Protein AF-A0A517XWQ5-F1 (afdb_monomer_lite)

Structure (mmCIF, N/CA/C/O backbone):
data_AF-A0A517XWQ5-F1
#
_entry.id   AF-A0A517XWQ5-F1
#
loop_
_atom_site.group_PDB
_atom_site.id
_atom_site.type_symbol
_atom_site.label_atom_id
_atom_site.label_alt_id
_atom_site.label_comp_id
_atom_site.label_asym_id
_atom_site.label_entity_id
_atom_site.label_seq_id
_atom_site.pdbx_PDB_ins_code
_atom_site.Cartn_x
_atom_site.Cartn_y
_atom_site.Cartn_z
_atom_site.occupancy
_atom_site.B_iso_or_equiv
_atom_site.auth_seq_id
_atom_site.auth_comp_id
_atom_site.auth_asym_id
_atom_site.auth_atom_id
_atom_site.pdbx_PDB_model_num
ATOM 1 N N . MET A 1 1 ? -3.885 18.931 10.374 1.00 61.53 1 MET A N 1
ATOM 2 C CA . MET A 1 1 ? -4.192 17.497 10.604 1.00 61.53 1 MET A CA 1
ATOM 3 C C . MET A 1 1 ? -3.419 16.605 9.630 1.00 61.53 1 MET A C 1
ATOM 5 O O . MET A 1 1 ? -3.727 16.613 8.439 1.00 61.53 1 MET A O 1
ATOM 9 N N . ASN A 1 2 ? -2.426 15.859 10.127 1.00 77.12 2 ASN A N 1
ATOM 10 C CA . ASN A 1 2 ? -1.668 14.861 9.369 1.00 77.12 2 ASN A CA 1
ATOM 11 C C . ASN A 1 2 ? -1.981 13.466 9.932 1.00 77.12 2 ASN A C 1
ATOM 13 O O . ASN A 1 2 ? -1.663 13.183 11.085 1.00 77.12 2 ASN A O 1
ATOM 17 N N . GLY A 1 3 ? -2.650 12.627 9.139 1.00 81.88 3 GLY A N 1
ATOM 18 C CA . GLY A 1 3 ? -3.123 11.311 9.570 1.00 81.88 3 GLY A CA 1
ATOM 19 C C . GLY A 1 3 ? -2.337 10.156 8.951 1.00 81.88 3 GLY A C 1
ATOM 20 O O . GLY A 1 3 ? -1.924 10.229 7.792 1.00 81.88 3 GLY A O 1
ATOM 21 N N . LEU A 1 4 ? -2.173 9.083 9.715 1.00 89.81 4 LEU A N 1
ATOM 22 C CA . LEU A 1 4 ? -1.787 7.757 9.244 1.00 89.81 4 LEU A CA 1
ATOM 23 C C . LEU A 1 4 ? -2.938 6.784 9.515 1.00 89.81 4 LEU A C 1
ATOM 25 O O . LEU A 1 4 ? -3.719 6.980 10.446 1.00 89.81 4 LEU A O 1
ATOM 29 N N . VAL A 1 5 ? -3.042 5.744 8.694 1.00 93.94 5 VAL A N 1
ATOM 30 C CA . VAL A 1 5 ? -4.016 4.667 8.877 1.00 93.94 5 VAL A CA 1
ATOM 31 C C . VAL A 1 5 ? -3.318 3.324 8.721 1.00 93.94 5 VAL A C 1
ATOM 33 O O . VAL A 1 5 ? -2.491 3.150 7.823 1.00 93.94 5 VAL A O 1
ATOM 36 N N . ALA A 1 6 ? -3.657 2.383 9.594 1.00 94.12 6 ALA A N 1
ATOM 37 C CA . ALA A 1 6 ? -3.288 0.983 9.480 1.00 94.12 6 ALA A CA 1
ATOM 38 C C . ALA A 1 6 ? -4.567 0.156 9.384 1.00 94.12 6 ALA A C 1
ATOM 40 O O . ALA A 1 6 ? -5.516 0.370 10.138 1.00 94.12 6 ALA A O 1
ATOM 41 N N . VAL A 1 7 ? -4.591 -0.781 8.442 1.00 94.69 7 VAL A N 1
ATOM 42 C CA . VAL A 1 7 ? -5.728 -1.674 8.219 1.00 94.69 7 VAL A CA 1
ATOM 43 C C . VAL A 1 7 ? -5.242 -3.101 8.394 1.00 94.69 7 VAL A C 1
ATOM 45 O O . VAL A 1 7 ? -4.303 -3.524 7.722 1.00 94.69 7 VAL A O 1
ATOM 48 N N . THR A 1 8 ? -5.885 -3.828 9.299 1.00 93.06 8 THR A N 1
ATOM 49 C CA . THR A 1 8 ? -5.715 -5.276 9.488 1.00 93.06 8 THR A CA 1
ATOM 50 C C . THR A 1 8 ? -6.971 -6.001 9.008 1.00 93.06 8 THR A C 1
ATOM 52 O O . THR A 1 8 ? -7.868 -5.368 8.461 1.00 93.06 8 THR A O 1
ATOM 55 N N . THR A 1 9 ? -7.074 -7.316 9.207 1.00 89.38 9 THR A N 1
ATOM 56 C CA . THR A 1 9 ? -8.311 -8.069 8.936 1.00 89.38 9 THR A CA 1
ATOM 57 C C . THR A 1 9 ? -9.444 -7.730 9.901 1.00 89.38 9 THR A C 1
ATOM 59 O O . THR A 1 9 ? -10.605 -7.816 9.510 1.00 89.38 9 THR A O 1
ATOM 62 N N . LEU A 1 10 ? -9.124 -7.306 11.128 1.00 90.62 10 LEU A N 1
ATOM 63 C CA . LEU A 1 10 ? -10.107 -7.116 12.197 1.00 90.62 10 LEU A CA 1
ATOM 64 C C . LEU A 1 10 ? -10.351 -5.646 12.533 1.00 90.62 10 LEU A C 1
ATOM 66 O O . LEU A 1 10 ? -11.479 -5.259 12.818 1.00 90.62 10 LEU A O 1
ATOM 70 N N . VAL A 1 11 ? -9.303 -4.827 12.522 1.00 93.88 11 VAL A N 1
ATOM 71 C CA . VAL A 1 11 ? -9.338 -3.441 13.003 1.00 93.88 11 VAL A CA 1
ATOM 72 C C . VAL A 1 11 ? -8.682 -2.510 11.993 1.00 93.88 11 VAL A C 1
ATOM 74 O O . VAL A 1 11 ? -7.637 -2.825 11.411 1.00 93.88 11 VAL A O 1
ATOM 77 N N . THR A 1 12 ? -9.280 -1.330 11.842 1.00 95.81 12 THR A N 1
ATOM 78 C CA . THR A 1 12 ? -8.699 -0.189 11.140 1.00 95.81 12 THR A CA 1
ATOM 79 C C . THR A 1 12 ? -8.425 0.919 12.149 1.00 95.81 12 THR A C 1
ATOM 81 O O . THR A 1 12 ? -9.356 1.471 12.735 1.00 95.81 12 THR A O 1
ATOM 84 N N . ALA A 1 13 ? -7.153 1.260 12.333 1.00 95.25 13 ALA A N 1
ATOM 85 C CA . ALA A 1 13 ? -6.706 2.263 13.291 1.00 95.25 13 ALA A CA 1
ATOM 86 C C . ALA A 1 13 ? -6.209 3.519 12.578 1.00 95.25 13 ALA A C 1
ATOM 88 O O . ALA A 1 13 ? -5.470 3.440 11.594 1.00 95.25 13 ALA A O 1
ATOM 89 N N . PHE A 1 14 ? -6.596 4.678 13.101 1.00 94.94 14 PHE A N 1
ATOM 90 C CA . PHE A 1 14 ? -6.098 5.976 12.666 1.00 94.94 14 PHE A CA 1
ATOM 91 C C . PHE A 1 14 ? -5.205 6.561 13.748 1.00 94.94 14 PHE A C 1
ATOM 93 O O . PHE A 1 14 ? -5.484 6.409 14.933 1.00 94.94 14 PHE A O 1
ATOM 100 N N . VAL A 1 15 ? -4.164 7.270 13.322 1.00 92.69 15 VAL A N 1
ATOM 101 C CA . VAL A 1 15 ? -3.347 8.119 14.188 1.00 92.69 15 VAL A CA 1
ATOM 102 C C . VAL A 1 15 ? -3.266 9.506 13.569 1.00 92.69 15 VAL A C 1
ATOM 104 O O . VAL A 1 15 ? -2.907 9.647 12.399 1.00 92.69 15 VAL A O 1
ATOM 107 N N . ILE A 1 16 ? -3.606 10.536 14.341 1.00 90.81 16 ILE A N 1
ATOM 108 C CA . ILE A 1 16 ? -3.510 11.940 13.942 1.00 90.81 16 ILE A CA 1
ATOM 109 C C . ILE A 1 16 ? -2.440 12.608 14.797 1.00 90.81 16 ILE A C 1
ATOM 111 O O . ILE A 1 16 ? -2.537 12.669 16.023 1.00 90.81 16 ILE A O 1
ATOM 115 N N . ARG A 1 17 ? -1.410 13.137 14.136 1.00 88.62 17 ARG A N 1
ATOM 116 C CA . ARG A 1 17 ? -0.310 13.862 14.781 1.00 88.62 17 ARG A CA 1
ATOM 117 C C . ARG A 1 17 ? -0.042 15.186 14.065 1.00 88.62 17 ARG A C 1
ATOM 119 O O . ARG A 1 17 ? -0.453 15.357 12.912 1.00 88.62 17 ARG A O 1
ATOM 126 N N . PRO A 1 18 ? 0.681 16.127 14.698 1.00 85.69 18 PRO A N 1
ATOM 127 C CA . PRO A 1 18 ? 1.102 17.357 14.029 1.00 85.69 18 PRO A CA 1
ATOM 128 C C . PRO A 1 18 ? 1.956 17.085 12.781 1.00 85.69 18 PRO A C 1
ATOM 130 O O . PRO A 1 18 ? 1.815 17.762 11.763 1.00 85.69 18 PRO A O 1
ATOM 133 N N . ARG A 1 19 ? 2.805 16.048 12.817 1.00 87.38 19 ARG A N 1
ATOM 134 C CA . ARG A 1 19 ? 3.719 15.675 11.726 1.00 87.38 19 ARG A CA 1
ATOM 135 C C . ARG A 1 19 ? 3.493 14.228 11.288 1.00 87.38 19 ARG A C 1
ATOM 137 O O . ARG A 1 19 ? 3.354 13.345 12.126 1.00 87.38 19 ARG A O 1
ATOM 144 N N . ARG A 1 20 ? 3.518 13.979 9.973 1.00 87.00 20 ARG A N 1
ATOM 145 C CA . ARG A 1 20 ? 3.511 12.627 9.382 1.00 87.00 20 ARG A CA 1
ATOM 146 C C . ARG A 1 20 ? 4.952 12.112 9.267 1.00 87.00 20 ARG A C 1
ATOM 148 O O . ARG A 1 20 ? 5.542 12.162 8.194 1.00 87.00 20 ARG A O 1
ATOM 155 N N . ASN A 1 21 ? 5.539 11.702 10.387 1.00 91.06 21 ASN A N 1
ATOM 156 C CA . ASN A 1 21 ? 6.950 11.312 10.491 1.00 91.06 21 ASN A CA 1
ATOM 157 C C . ASN A 1 21 ? 7.118 9.924 11.137 1.00 91.06 21 ASN A C 1
ATOM 159 O O . ASN A 1 21 ? 6.138 9.216 11.364 1.00 91.06 21 ASN A O 1
ATOM 163 N N . ARG A 1 22 ? 8.370 9.541 11.426 1.00 90.19 22 ARG A N 1
ATOM 164 C CA . ARG A 1 22 ? 8.705 8.242 12.021 1.00 90.19 22 ARG A CA 1
ATOM 165 C C . ARG A 1 22 ? 8.025 8.014 13.372 1.00 90.19 22 ARG A C 1
ATOM 167 O O . ARG A 1 22 ? 7.443 6.958 13.558 1.00 90.19 22 ARG A O 1
ATOM 174 N N . ALA A 1 23 ? 7.998 9.020 14.243 1.00 90.75 23 ALA A N 1
ATOM 175 C CA . ALA A 1 23 ? 7.313 8.919 15.532 1.00 90.75 23 ALA A CA 1
ATOM 176 C C . ALA A 1 23 ? 5.811 8.628 15.366 1.00 90.75 23 ALA A C 1
ATOM 178 O O . ALA A 1 23 ? 5.282 7.732 16.006 1.00 90.75 23 ALA A O 1
ATOM 179 N N . ALA A 1 24 ? 5.130 9.312 14.437 1.00 90.81 24 ALA A N 1
ATOM 180 C CA . ALA A 1 24 ? 3.719 9.033 14.156 1.00 90.81 24 ALA A CA 1
ATOM 181 C C . ALA A 1 24 ? 3.485 7.620 13.587 1.00 90.81 24 ALA A C 1
ATOM 183 O O . ALA A 1 24 ? 2.428 7.032 13.801 1.00 90.81 24 ALA A O 1
ATOM 184 N N . PHE A 1 25 ? 4.453 7.084 12.838 1.00 91.88 25 PHE A N 1
ATOM 185 C CA . PHE A 1 25 ? 4.422 5.699 12.375 1.00 91.88 25 PHE A CA 1
ATOM 186 C C . PHE A 1 25 ? 4.601 4.711 13.535 1.00 91.88 25 PHE A C 1
ATOM 188 O O . PHE A 1 25 ? 3.811 3.777 13.648 1.00 91.88 25 PHE A O 1
ATOM 195 N N . ASP A 1 26 ? 5.589 4.935 14.403 1.00 91.25 26 ASP A N 1
ATOM 196 C CA . ASP A 1 26 ? 5.859 4.069 15.554 1.00 91.25 26 ASP A CA 1
ATOM 197 C C . ASP A 1 26 ? 4.677 4.069 16.541 1.00 91.25 26 ASP A C 1
ATOM 199 O O . ASP A 1 26 ? 4.290 3.008 17.024 1.00 91.25 26 ASP A O 1
ATOM 203 N N . ASP A 1 27 ? 4.027 5.220 16.748 1.0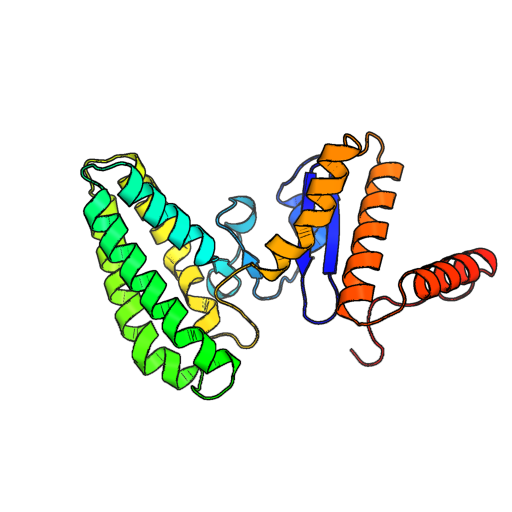0 90.50 27 ASP A N 1
ATOM 204 C CA . ASP A 1 27 ? 2.786 5.346 17.527 1.00 90.50 27 ASP A CA 1
ATOM 205 C C . ASP A 1 27 ? 1.645 4.475 16.978 1.00 90.50 27 ASP A C 1
ATOM 207 O O . ASP A 1 27 ? 0.823 3.969 17.740 1.00 90.50 27 ASP A O 1
ATOM 211 N N . LEU A 1 28 ? 1.554 4.337 15.650 1.00 91.50 28 LEU A N 1
ATOM 212 C CA . LEU A 1 28 ? 0.475 3.603 14.989 1.00 91.50 28 LEU A CA 1
ATOM 213 C C . LEU A 1 28 ? 0.732 2.096 14.952 1.00 91.50 28 LEU A C 1
ATOM 215 O O . LEU A 1 28 ? -0.198 1.313 15.130 1.00 91.50 28 LEU A O 1
ATOM 219 N N . VAL A 1 29 ? 1.962 1.688 14.637 1.00 89.56 29 VAL A N 1
ATOM 220 C CA . VAL A 1 29 ? 2.278 0.282 14.332 1.00 89.56 29 VAL A CA 1
ATOM 221 C C . VAL A 1 29 ? 2.966 -0.427 15.502 1.00 89.56 29 VAL A C 1
ATOM 223 O O . VAL A 1 29 ? 2.929 -1.654 15.596 1.00 89.56 29 VAL A O 1
ATOM 226 N N . GLY A 1 30 ? 3.557 0.330 16.424 1.00 88.38 30 GLY A N 1
ATOM 227 C CA . GLY A 1 30 ? 4.300 -0.202 17.556 1.00 88.38 30 GLY A CA 1
ATOM 228 C C . GLY A 1 30 ? 5.695 -0.732 17.187 1.00 88.38 30 GLY A C 1
ATOM 229 O O . GLY A 1 30 ? 6.122 -0.687 16.031 1.00 88.38 30 GLY A O 1
ATOM 230 N N . PRO A 1 31 ? 6.435 -1.262 18.178 1.00 84.19 31 PRO A N 1
ATOM 231 C CA . PRO A 1 31 ? 7.866 -1.562 18.051 1.00 84.19 31 PRO A CA 1
ATOM 232 C C . PRO A 1 31 ? 8.186 -2.810 17.214 1.00 84.19 31 PRO A C 1
ATOM 234 O O . PRO A 1 31 ? 9.330 -3.006 16.812 1.00 84.19 31 PRO A O 1
ATOM 237 N N . ARG A 1 32 ? 7.204 -3.687 16.977 1.00 84.75 32 ARG A N 1
ATOM 238 C CA . ARG A 1 32 ? 7.373 -4.943 16.229 1.00 84.75 32 ARG A CA 1
ATOM 239 C C . ARG A 1 32 ? 6.326 -5.030 15.118 1.00 84.75 32 ARG A C 1
ATOM 241 O O . ARG A 1 32 ? 5.365 -5.787 15.255 1.00 84.75 32 ARG A O 1
ATOM 248 N N . PRO A 1 33 ? 6.483 -4.243 14.039 1.00 85.69 33 PRO A N 1
ATOM 249 C CA . PRO A 1 33 ? 5.512 -4.233 12.960 1.00 85.69 33 PRO A CA 1
ATOM 250 C C . PRO A 1 33 ? 5.460 -5.602 12.255 1.00 85.69 33 PRO A C 1
ATOM 252 O O . PRO A 1 33 ? 6.506 -6.233 12.047 1.00 85.69 33 PRO A O 1
ATOM 255 N N . PRO A 1 34 ? 4.265 -6.071 11.846 1.00 90.56 34 PRO A N 1
ATOM 256 C CA . PRO A 1 34 ? 4.155 -7.179 10.902 1.00 90.56 34 PRO A CA 1
ATOM 257 C C . PRO A 1 34 ? 4.678 -6.744 9.523 1.00 90.56 34 PRO A C 1
ATOM 259 O O . PRO A 1 34 ? 5.146 -5.620 9.342 1.00 90.56 34 PRO A O 1
ATOM 262 N N . THR A 1 35 ? 4.586 -7.612 8.515 1.00 94.94 35 THR A N 1
ATOM 263 C CA . THR A 1 35 ? 4.850 -7.177 7.139 1.00 94.94 35 THR A CA 1
ATOM 264 C C . THR A 1 35 ? 3.800 -6.151 6.709 1.00 94.94 35 THR A C 1
ATOM 266 O O . THR A 1 35 ? 2.605 -6.441 6.701 1.00 94.94 35 THR A O 1
ATOM 269 N N . LEU A 1 36 ? 4.244 -4.951 6.336 1.00 95.50 36 LEU A N 1
ATOM 270 C CA . LEU A 1 36 ? 3.366 -3.841 5.966 1.00 95.50 36 LEU A CA 1
ATOM 271 C C . LEU A 1 36 ? 3.317 -3.651 4.457 1.00 95.50 36 LEU A C 1
ATOM 273 O O . LEU A 1 36 ? 4.356 -3.628 3.803 1.00 95.50 36 LEU A O 1
ATOM 277 N N . THR A 1 37 ? 2.122 -3.415 3.916 1.00 96.94 37 THR A N 1
ATOM 278 C CA . THR A 1 37 ? 1.967 -2.969 2.525 1.00 96.94 37 THR A CA 1
ATOM 279 C C . THR A 1 37 ? 1.853 -1.450 2.478 1.00 96.94 37 THR A C 1
ATOM 281 O O . THR A 1 37 ? 0.885 -0.886 2.987 1.00 96.94 37 THR A O 1
ATOM 284 N N . THR A 1 38 ? 2.838 -0.773 1.891 1.00 95.38 38 THR A N 1
ATOM 285 C CA . THR A 1 38 ? 2.973 0.691 1.941 1.00 95.38 38 THR A CA 1
ATOM 286 C C . THR A 1 38 ? 3.193 1.300 0.561 1.00 95.38 38 THR A C 1
ATOM 288 O O . THR A 1 38 ? 3.550 0.615 -0.395 1.00 95.38 38 THR A O 1
ATOM 291 N N . ASP A 1 39 ? 2.960 2.604 0.435 1.00 93.06 39 ASP A N 1
ATOM 292 C CA . ASP A 1 39 ? 3.469 3.372 -0.703 1.00 93.06 39 ASP A CA 1
ATOM 293 C C . ASP A 1 39 ? 5.005 3.551 -0.582 1.00 93.06 39 ASP A C 1
ATOM 295 O O . ASP A 1 39 ? 5.676 2.931 0.256 1.00 93.06 39 ASP A O 1
ATOM 299 N N . ARG A 1 40 ? 5.595 4.402 -1.429 1.00 92.06 40 ARG A N 1
ATOM 300 C CA . ARG A 1 40 ? 7.031 4.725 -1.374 1.00 92.06 40 ARG A CA 1
ATOM 301 C C . ARG A 1 40 ? 7.366 5.921 -0.468 1.00 92.06 40 ARG A C 1
ATOM 303 O O . ARG A 1 40 ? 8.448 6.481 -0.594 1.00 92.06 40 ARG A O 1
ATOM 310 N N . PHE A 1 41 ? 6.492 6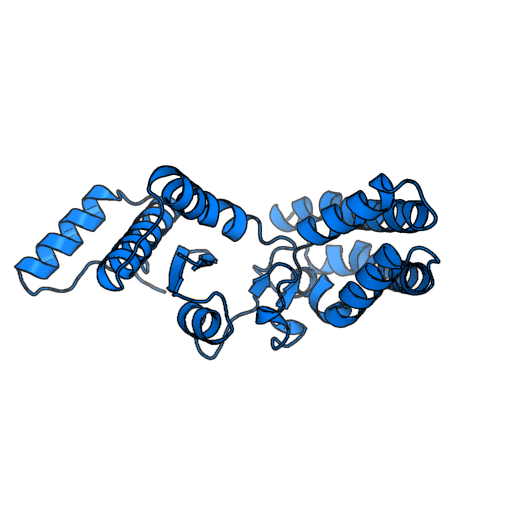.311 0.465 1.00 90.44 41 PHE A N 1
ATOM 311 C CA . PHE A 1 41 ? 6.764 7.432 1.368 1.00 90.44 41 PHE A CA 1
ATOM 312 C C . PHE A 1 41 ? 8.018 7.156 2.235 1.00 90.44 41 PHE A C 1
ATOM 314 O O . PHE A 1 41 ? 8.112 6.076 2.833 1.00 90.44 41 PHE A O 1
ATOM 321 N N . PRO A 1 42 ? 8.975 8.104 2.354 1.00 89.31 42 PRO A N 1
ATOM 322 C CA . PRO A 1 42 ? 10.271 7.851 2.996 1.00 89.31 42 PRO A CA 1
ATOM 323 C C . PRO A 1 42 ? 10.220 7.407 4.458 1.00 89.31 42 PRO A C 1
ATOM 325 O O . PRO A 1 42 ? 11.174 6.809 4.951 1.00 89.31 42 PRO A O 1
ATOM 328 N N . VAL A 1 43 ? 9.108 7.645 5.164 1.00 90.81 43 VAL A N 1
ATOM 329 C CA . VAL A 1 43 ? 8.950 7.182 6.551 1.00 90.81 43 VAL A CA 1
ATOM 330 C C . VAL A 1 43 ? 9.127 5.668 6.679 1.00 90.81 43 VAL A C 1
ATOM 332 O O . VAL A 1 43 ? 9.564 5.206 7.724 1.00 90.81 43 VAL A O 1
ATOM 335 N N . TYR A 1 44 ? 8.842 4.902 5.622 1.00 91.00 44 TYR A N 1
ATOM 336 C CA . TYR A 1 44 ? 8.912 3.440 5.611 1.00 91.00 44 TYR A CA 1
ATOM 337 C C . TYR A 1 44 ? 10.291 2.890 5.216 1.00 91.00 44 TYR A C 1
ATOM 339 O O . TYR A 1 44 ? 10.481 1.677 5.237 1.00 91.00 44 TYR A O 1
ATOM 347 N N . SER A 1 45 ? 11.254 3.740 4.842 1.00 89.44 45 SER A N 1
ATOM 348 C CA . SER A 1 45 ? 12.555 3.306 4.300 1.00 89.44 45 SER A CA 1
ATOM 349 C C . SER A 1 45 ? 13.450 2.583 5.308 1.00 89.44 45 SER A C 1
ATOM 351 O O . SER A 1 45 ? 14.388 1.906 4.913 1.00 89.44 45 SER A O 1
ATOM 353 N N . HIS A 1 46 ? 13.152 2.701 6.601 1.00 90.75 46 HIS A N 1
ATOM 354 C CA . HIS A 1 46 ? 13.853 1.987 7.666 1.00 90.75 46 HIS A CA 1
ATOM 355 C C . HIS A 1 46 ? 13.405 0.522 7.817 1.00 90.75 46 HIS A C 1
ATOM 357 O O . HIS A 1 46 ? 14.013 -0.222 8.583 1.00 90.75 46 HIS A O 1
ATOM 363 N N . LEU A 1 47 ? 12.299 0.126 7.175 1.00 91.62 47 LEU A N 1
ATOM 364 C CA . LEU A 1 47 ? 11.763 -1.224 7.305 1.00 91.62 47 LEU A CA 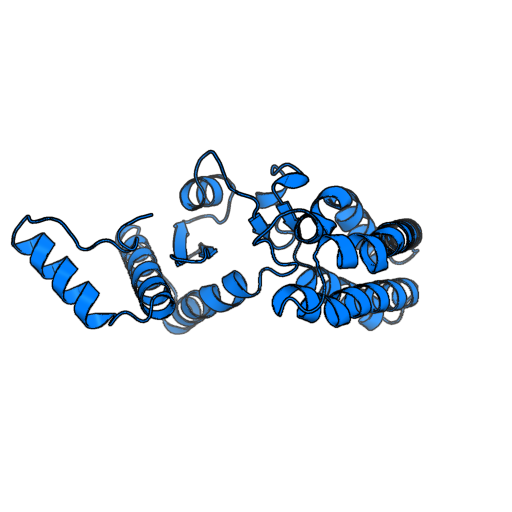1
ATOM 365 C C . LEU A 1 47 ? 12.626 -2.215 6.513 1.00 91.62 47 LEU A C 1
ATOM 367 O O . LEU A 1 47 ? 12.935 -1.942 5.350 1.00 91.62 47 LEU A O 1
ATOM 371 N N . PRO A 1 48 ? 12.954 -3.383 7.092 1.00 90.69 48 PRO A N 1
ATOM 372 C CA . PRO A 1 48 ? 13.598 -4.467 6.363 1.00 90.69 48 PRO A CA 1
ATOM 373 C C . PRO A 1 48 ? 12.801 -4.887 5.123 1.00 90.69 48 PRO A C 1
ATOM 375 O O . PRO A 1 48 ? 11.568 -4.815 5.103 1.00 90.69 48 PRO A O 1
ATOM 378 N N . GLY A 1 49 ? 13.504 -5.366 4.094 1.00 87.31 49 GLY A N 1
ATOM 379 C CA . GLY A 1 49 ? 12.894 -5.710 2.809 1.00 87.31 49 GLY A CA 1
ATOM 380 C C . GLY A 1 49 ? 11.782 -6.762 2.906 1.00 87.31 49 GLY A C 1
ATOM 381 O O . GLY A 1 49 ? 10.772 -6.632 2.225 1.00 87.31 49 GLY A O 1
ATOM 382 N N . ASP A 1 50 ? 11.921 -7.737 3.805 1.00 87.69 50 ASP A N 1
ATOM 383 C CA . ASP A 1 50 ? 10.958 -8.814 4.091 1.00 87.69 50 ASP A CA 1
ATOM 384 C C . ASP A 1 50 ? 9.788 -8.379 5.000 1.00 87.69 50 ASP A C 1
ATOM 386 O O . ASP A 1 50 ? 8.747 -9.043 5.078 1.00 87.69 50 ASP A O 1
ATOM 390 N N . LYS A 1 51 ? 9.919 -7.228 5.666 1.00 92.88 51 LYS A N 1
ATOM 391 C CA . LYS A 1 51 ? 8.869 -6.595 6.481 1.00 92.88 51 LYS A CA 1
ATOM 392 C C . LYS A 1 51 ? 8.083 -5.533 5.723 1.00 92.88 51 LYS A C 1
ATOM 394 O O . LYS A 1 51 ? 7.179 -4.915 6.287 1.00 92.88 51 LYS A O 1
ATOM 399 N N . ARG A 1 52 ? 8.367 -5.348 4.435 1.00 95.50 52 ARG A N 1
ATOM 400 C CA . ARG A 1 52 ? 7.696 -4.359 3.597 1.00 95.50 52 ARG A CA 1
ATOM 401 C C . ARG A 1 52 ? 7.272 -4.955 2.264 1.00 95.50 52 ARG A C 1
ATOM 403 O O . ARG A 1 52 ? 8.042 -5.631 1.593 1.00 95.50 52 ARG A O 1
ATOM 410 N N . GLN A 1 53 ? 6.051 -4.640 1.864 1.00 97.50 53 GLN A N 1
ATOM 411 C CA . GLN A 1 53 ? 5.552 -4.773 0.508 1.00 97.50 53 GLN A CA 1
ATOM 412 C C . GLN A 1 53 ? 5.303 -3.372 -0.054 1.00 97.50 53 GLN A C 1
ATOM 414 O O . GLN A 1 53 ? 4.466 -2.632 0.458 1.00 97.50 53 GLN A O 1
ATOM 419 N N . VAL A 1 54 ? 6.005 -2.993 -1.116 1.00 97.56 54 VAL A N 1
ATOM 420 C CA . VAL A 1 54 ? 5.720 -1.742 -1.831 1.00 97.56 54 VAL A CA 1
ATOM 421 C C . VAL A 1 54 ? 4.484 -1.930 -2.706 1.00 97.56 54 VAL A C 1
ATOM 423 O O . VAL A 1 54 ? 4.337 -2.930 -3.404 1.00 97.56 54 VAL A O 1
ATOM 426 N N . CYS A 1 55 ? 3.572 -0.967 -2.665 1.00 97.88 55 CYS A N 1
ATOM 427 C CA . CYS A 1 55 ? 2.321 -1.019 -3.402 1.00 97.88 55 CYS A CA 1
ATOM 428 C C . CYS A 1 55 ? 2.556 -0.919 -4.918 1.00 97.88 55 CYS A C 1
ATOM 430 O O . CYS A 1 55 ? 2.905 0.144 -5.436 1.00 97.88 55 CYS A O 1
ATOM 432 N N . TRP A 1 56 ? 2.257 -2.000 -5.640 1.00 98.38 56 TRP A N 1
ATOM 433 C CA . TRP A 1 56 ? 2.347 -2.060 -7.100 1.00 98.38 56 TRP A CA 1
ATOM 434 C C . TRP A 1 56 ? 1.398 -1.097 -7.809 1.00 98.38 56 TRP A C 1
ATOM 436 O O . TRP A 1 56 ? 1.715 -0.631 -8.896 1.00 98.38 56 TRP A O 1
ATOM 446 N N . ALA A 1 57 ? 0.267 -0.728 -7.198 1.00 97.62 57 ALA A N 1
ATOM 447 C CA . ALA A 1 57 ? -0.642 0.249 -7.797 1.00 97.62 57 ALA A CA 1
ATOM 448 C C . ALA A 1 57 ? -0.009 1.650 -7.885 1.00 97.62 57 ALA A C 1
ATOM 450 O O . ALA A 1 57 ? -0.289 2.383 -8.828 1.00 97.62 57 ALA A O 1
ATOM 451 N N . HIS A 1 58 ? 0.871 2.012 -6.943 1.00 97.44 58 HIS A N 1
ATOM 452 C CA . HIS A 1 58 ? 1.646 3.252 -7.036 1.00 97.44 58 HIS A CA 1
ATOM 453 C C . HIS A 1 58 ? 2.728 3.156 -8.109 1.00 97.44 58 HIS A C 1
ATOM 455 O O . HIS A 1 58 ? 2.844 4.069 -8.915 1.00 97.44 58 HIS A O 1
ATOM 461 N N . LEU A 1 59 ? 3.449 2.032 -8.174 1.00 98.12 59 LEU A N 1
ATOM 462 C CA . LEU A 1 59 ? 4.456 1.802 -9.216 1.00 98.12 59 LEU A CA 1
ATOM 463 C C . LEU A 1 59 ? 3.846 1.882 -10.613 1.00 98.12 59 LEU A C 1
ATOM 465 O O . LEU A 1 59 ? 4.376 2.554 -11.483 1.00 98.12 59 LEU A O 1
ATOM 469 N N . ARG A 1 60 ? 2.671 1.282 -10.801 1.00 98.31 60 ARG A N 1
ATOM 470 C CA . ARG A 1 60 ? 1.922 1.337 -12.055 1.00 98.31 60 ARG A CA 1
ATOM 471 C C . ARG A 1 60 ? 1.589 2.775 -12.477 1.00 98.31 60 ARG A C 1
ATOM 473 O O . ARG A 1 60 ? 1.707 3.104 -13.651 1.00 98.31 60 ARG A O 1
ATOM 480 N N . ARG A 1 61 ? 1.221 3.645 -11.525 1.00 98.12 61 ARG A N 1
ATOM 481 C CA . ARG A 1 61 ? 1.012 5.086 -11.780 1.00 98.12 61 ARG A CA 1
ATOM 482 C C . ARG A 1 61 ? 2.325 5.799 -12.108 1.00 98.12 61 ARG A C 1
ATOM 484 O O . ARG A 1 61 ? 2.333 6.638 -13.00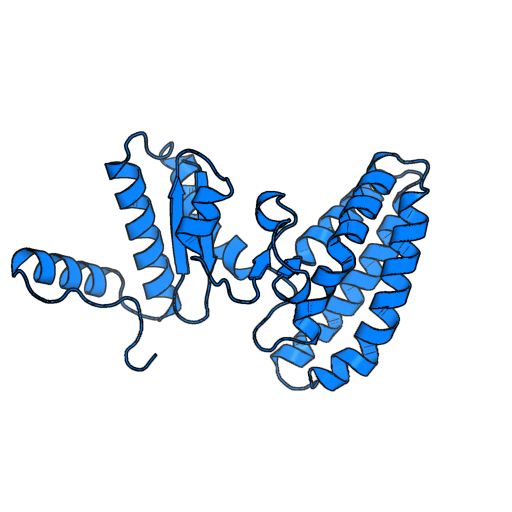0 1.00 98.12 61 ARG A O 1
ATOM 491 N N . ASP A 1 62 ? 3.416 5.458 -11.424 1.00 98.06 62 ASP A N 1
ATOM 492 C CA . ASP A 1 62 ? 4.745 6.003 -11.724 1.00 98.06 62 ASP A CA 1
ATOM 493 C C . ASP A 1 62 ? 5.185 5.624 -13.147 1.00 98.06 62 ASP A C 1
ATOM 495 O O . ASP A 1 62 ? 5.704 6.473 -13.868 1.00 98.06 62 ASP A O 1
ATOM 499 N N . PHE A 1 63 ? 4.933 4.381 -13.571 1.00 98.56 63 PHE A N 1
ATOM 500 C CA . PHE A 1 63 ? 5.224 3.894 -14.922 1.00 98.56 63 PHE A CA 1
ATOM 501 C C . PHE A 1 63 ? 4.356 4.596 -15.964 1.00 98.56 63 PHE A C 1
ATOM 503 O O . PHE A 1 63 ? 4.897 5.118 -16.933 1.00 98.56 63 PHE A O 1
ATOM 510 N N . GLN A 1 64 ? 3.048 4.739 -15.722 1.00 98.69 64 GLN A N 1
ATOM 511 C CA . GLN A 1 64 ? 2.175 5.541 -16.586 1.00 98.69 64 GLN A CA 1
ATOM 512 C C . GLN A 1 64 ? 2.680 6.987 -16.714 1.00 98.69 64 GLN A C 1
ATOM 514 O O . GLN A 1 64 ? 2.791 7.510 -17.815 1.00 98.69 64 GLN A O 1
ATOM 519 N N . ALA A 1 65 ? 3.111 7.605 -15.612 1.00 98.31 65 ALA A N 1
ATOM 520 C CA . ALA A 1 65 ? 3.685 8.948 -15.636 1.00 98.31 65 ALA A CA 1
ATOM 521 C C . ALA A 1 65 ? 5.035 9.031 -16.378 1.00 98.31 65 ALA A C 1
ATOM 523 O O . ALA A 1 65 ? 5.475 10.133 -16.708 1.00 98.31 65 ALA A O 1
ATOM 524 N N . MET A 1 66 ? 5.733 7.914 -16.624 1.00 98.31 66 MET A N 1
ATOM 525 C CA . MET A 1 66 ? 6.867 7.879 -17.557 1.00 98.31 66 MET A CA 1
ATOM 526 C C . MET A 1 66 ? 6.380 7.932 -19.006 1.00 98.31 66 MET A C 1
ATOM 528 O O . MET A 1 66 ? 6.950 8.687 -19.791 1.00 98.31 66 MET A O 1
ATOM 532 N N . ILE A 1 67 ? 5.329 7.174 -19.329 1.00 98.56 67 ILE A N 1
ATOM 533 C CA . ILE A 1 67 ? 4.713 7.102 -20.661 1.00 98.56 67 ILE A CA 1
ATOM 534 C C . ILE A 1 67 ? 4.156 8.468 -21.058 1.00 98.56 67 ILE A C 1
ATOM 536 O O . ILE A 1 67 ? 4.535 8.996 -22.103 1.00 98.56 67 ILE A O 1
ATOM 540 N N . ASP A 1 68 ? 3.364 9.081 -20.172 1.00 98.38 68 ASP A N 1
ATOM 541 C CA . ASP A 1 68 ? 2.655 10.350 -20.394 1.00 98.38 68 ASP A CA 1
ATOM 542 C C . ASP A 1 68 ? 3.589 11.532 -20.697 1.00 98.38 68 ASP A C 1
ATOM 544 O O . ASP A 1 68 ? 3.157 12.558 -21.215 1.00 98.38 68 ASP A O 1
ATOM 548 N N . ARG A 1 69 ? 4.885 11.412 -20.378 1.00 96.94 69 ARG A N 1
ATOM 549 C CA . ARG A 1 69 ? 5.890 12.430 -20.715 1.00 96.94 69 ARG A CA 1
ATOM 550 C C . ARG A 1 69 ? 6.312 12.415 -22.185 1.00 96.94 69 ARG A C 1
ATOM 552 O O . ARG A 1 69 ? 7.039 13.329 -22.574 1.00 96.94 69 ARG A O 1
ATOM 559 N N . THR A 1 70 ? 5.932 11.383 -22.944 1.00 97.00 70 THR A N 1
ATOM 560 C CA . THR A 1 70 ? 6.206 11.221 -24.384 1.00 97.00 70 THR A CA 1
ATOM 561 C C . THR A 1 70 ? 7.654 11.571 -24.751 1.00 97.00 70 THR A C 1
ATOM 563 O O . THR A 1 70 ? 7.910 12.462 -25.559 1.00 97.00 70 THR A O 1
ATOM 566 N N . ASN A 1 71 ? 8.621 10.940 -24.079 1.00 96.50 71 ASN A N 1
ATOM 567 C CA . ASN A 1 71 ? 10.048 11.242 -24.221 1.00 96.50 71 ASN A CA 1
ATOM 568 C C . ASN A 1 71 ? 10.917 9.976 -24.109 1.00 96.50 71 ASN A C 1
ATOM 570 O O . ASN A 1 71 ? 10.413 8.858 -24.126 1.00 96.50 71 ASN A O 1
ATOM 574 N N . ALA A 1 72 ? 12.235 10.141 -23.952 1.00 94.56 72 ALA A N 1
ATOM 575 C CA . ALA A 1 72 ? 13.198 9.039 -23.835 1.00 94.56 72 ALA A CA 1
ATOM 576 C C . ALA A 1 72 ? 12.933 8.038 -22.684 1.00 94.56 72 ALA A C 1
ATOM 578 O O . ALA A 1 72 ? 13.603 7.011 -22.594 1.00 94.56 72 ALA A O 1
ATOM 579 N N . GLY A 1 73 ? 12.002 8.334 -21.774 1.00 96.50 73 GLY A N 1
ATOM 580 C CA . GLY A 1 73 ? 11.553 7.423 -20.727 1.00 96.50 73 GLY A CA 1
ATOM 581 C C . GLY A 1 73 ? 10.295 6.612 -21.060 1.00 96.50 73 GLY A C 1
ATOM 582 O O . GLY A 1 73 ? 9.987 5.702 -20.293 1.00 96.50 73 GLY A O 1
ATOM 583 N N . SER A 1 74 ? 9.571 6.921 -22.143 1.00 98.12 74 SER A N 1
ATOM 584 C CA . SER A 1 74 ? 8.252 6.334 -22.428 1.00 98.12 74 SER A CA 1
ATOM 585 C C . SER A 1 74 ? 8.320 4.833 -22.695 1.00 98.12 74 SER A C 1
ATOM 587 O O . SER A 1 74 ? 7.589 4.094 -22.048 1.00 98.12 74 SER A O 1
ATOM 589 N N . ALA A 1 75 ? 9.264 4.371 -23.523 1.00 98.00 75 ALA A N 1
ATOM 590 C CA . ALA A 1 75 ? 9.431 2.943 -23.820 1.00 98.00 75 ALA A CA 1
ATOM 591 C C . ALA A 1 75 ? 9.712 2.106 -22.556 1.00 98.00 75 ALA A C 1
ATOM 593 O O . ALA A 1 75 ? 9.111 1.060 -22.337 1.00 98.00 75 ALA A O 1
ATOM 594 N N . THR A 1 76 ? 10.567 2.606 -21.654 1.00 98.31 76 THR A N 1
ATOM 595 C CA . THR A 1 76 ? 10.795 1.966 -20.347 1.00 98.31 76 THR A CA 1
ATOM 596 C C . THR A 1 76 ? 9.513 1.920 -19.511 1.00 98.31 76 THR A C 1
ATOM 598 O O . THR A 1 76 ? 9.259 0.932 -18.826 1.00 98.31 76 THR A O 1
ATOM 601 N N . GLY A 1 77 ? 8.719 2.995 -19.541 1.00 98.50 77 GLY A N 1
ATOM 602 C CA . GLY A 1 77 ? 7.428 3.063 -18.863 1.00 98.50 77 GLY A CA 1
ATOM 603 C C . GLY A 1 77 ? 6.431 2.029 -19.388 1.00 98.50 77 GLY A C 1
ATOM 604 O O . GLY A 1 77 ? 5.807 1.349 -18.580 1.00 98.50 77 GLY A O 1
ATOM 605 N N . GLU A 1 78 ? 6.321 1.884 -20.710 1.00 98.81 78 GLU A N 1
ATOM 606 C CA . GLU A 1 78 ? 5.453 0.907 -21.385 1.00 98.81 78 GLU A CA 1
ATOM 607 C C . GLU A 1 78 ? 5.817 -0.523 -20.988 1.00 98.81 78 GLU A C 1
ATOM 609 O O . GLU A 1 78 ? 4.961 -1.273 -20.515 1.00 98.81 78 GLU A O 1
ATOM 614 N N . ASP A 1 79 ? 7.102 -0.870 -21.078 1.00 98.69 79 ASP A N 1
ATOM 615 C CA . ASP A 1 79 ? 7.583 -2.189 -20.687 1.00 98.69 79 ASP A CA 1
ATOM 616 C C . ASP A 1 79 ? 7.314 -2.466 -19.195 1.00 98.69 79 ASP A C 1
ATOM 618 O O . ASP A 1 79 ? 6.804 -3.526 -18.833 1.00 98.69 79 ASP A O 1
ATOM 622 N N . LEU A 1 80 ? 7.627 -1.524 -18.296 1.00 98.75 80 LEU A N 1
ATOM 623 C CA . LEU A 1 80 ? 7.382 -1.692 -16.857 1.00 98.75 80 LEU A CA 1
ATOM 624 C C . LEU A 1 80 ? 5.887 -1.819 -16.533 1.00 98.75 80 LEU A C 1
ATOM 626 O O . LEU A 1 80 ? 5.509 -2.615 -15.667 1.00 98.75 80 LEU A O 1
ATOM 630 N N . LEU A 1 81 ? 5.041 -1.051 -17.223 1.00 98.75 81 LEU A N 1
ATOM 631 C CA . LEU A 1 81 ? 3.591 -1.099 -17.073 1.00 98.75 81 LEU A CA 1
ATOM 632 C C . LEU A 1 81 ? 3.033 -2.456 -17.514 1.00 98.75 81 LEU A C 1
ATOM 634 O O . LEU A 1 81 ? 2.275 -3.058 -16.755 1.00 98.75 81 LEU A O 1
ATOM 638 N N . LEU A 1 82 ? 3.483 -2.983 -18.657 1.00 98.69 82 LEU A N 1
ATOM 639 C CA . LEU A 1 82 ? 3.118 -4.318 -19.135 1.00 98.69 82 LEU A CA 1
ATOM 640 C C . LEU A 1 82 ? 3.409 -5.396 -18.077 1.00 98.69 82 LEU A C 1
ATOM 642 O O . LEU A 1 82 ? 2.559 -6.232 -17.777 1.00 98.69 82 LEU A O 1
ATOM 646 N N . HIS A 1 83 ? 4.589 -5.356 -17.454 1.00 98.56 83 HIS A N 1
ATOM 647 C CA . HIS A 1 83 ? 4.966 -6.332 -16.425 1.00 98.56 83 HIS A CA 1
ATOM 648 C C . HIS A 1 83 ? 4.130 -6.187 -15.143 1.00 98.56 83 HIS A C 1
ATOM 650 O O . HIS A 1 83 ? 3.797 -7.187 -14.499 1.00 98.56 83 HIS A O 1
ATOM 656 N N . ALA A 1 84 ? 3.765 -4.956 -14.771 1.00 98.38 84 ALA A N 1
ATOM 657 C CA . ALA A 1 84 ? 2.837 -4.715 -13.670 1.00 98.38 84 ALA A CA 1
ATOM 658 C C . A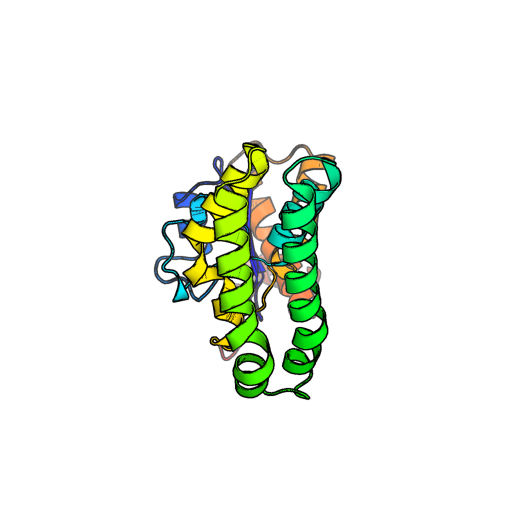LA A 1 84 ? 1.428 -5.251 -13.985 1.00 98.38 84 ALA A C 1
ATOM 660 O O . ALA A 1 84 ? 0.776 -5.802 -13.096 1.00 98.38 84 ALA A O 1
ATOM 661 N N . ASP A 1 85 ? 0.972 -5.137 -15.233 1.00 98.38 85 ASP A N 1
ATOM 662 C CA . ASP A 1 85 ? -0.334 -5.638 -15.666 1.00 98.38 85 ASP A CA 1
ATOM 663 C C . ASP A 1 85 ? -0.391 -7.173 -15.658 1.00 98.38 85 ASP A C 1
ATOM 665 O O . ASP A 1 85 ? -1.340 -7.723 -15.104 1.00 98.38 85 ASP A O 1
ATOM 669 N N . ILE A 1 86 ? 0.657 -7.872 -16.112 1.00 98.00 86 ILE A N 1
ATOM 670 C CA . ILE A 1 86 ? 0.754 -9.346 -16.013 1.00 98.00 86 ILE A CA 1
ATOM 671 C C . ILE A 1 86 ? 0.655 -9.812 -14.551 1.00 98.00 86 ILE A C 1
ATOM 673 O O . ILE A 1 86 ? -0.032 -10.786 -14.224 1.00 98.00 86 ILE A O 1
ATOM 677 N N . LEU A 1 87 ? 1.321 -9.101 -13.633 1.00 97.19 87 LEU A N 1
ATOM 678 C CA . LEU A 1 87 ? 1.214 -9.372 -12.198 1.00 97.19 87 LEU A CA 1
ATOM 679 C C . LEU A 1 87 ? -0.232 -9.225 -11.703 1.00 97.19 87 LEU A C 1
ATOM 681 O O . LEU A 1 87 ? -0.713 -10.080 -10.952 1.00 97.19 87 LEU A O 1
ATOM 685 N N . PHE A 1 88 ? -0.923 -8.156 -12.109 1.00 97.44 88 PHE A N 1
ATOM 686 C CA . PHE A 1 88 ? -2.294 -7.883 -11.680 1.00 97.44 88 PHE A CA 1
ATOM 687 C C . PHE A 1 88 ? -3.336 -8.785 -12.331 1.00 97.44 88 PHE A C 1
ATOM 689 O O . PHE A 1 88 ? -4.337 -9.087 -11.685 1.00 97.44 88 PHE A O 1
ATOM 696 N N . GLU A 1 89 ? -3.099 -9.248 -13.551 1.00 97.94 89 GLU A N 1
ATOM 697 C CA . GLU A 1 89 ? -3.964 -10.198 -14.244 1.00 97.94 89 GLU A CA 1
ATOM 698 C C . GLU A 1 89 ? -4.018 -11.541 -13.502 1.00 97.94 89 G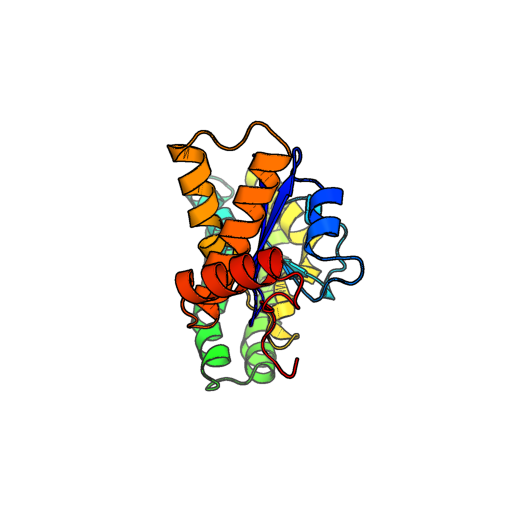LU A C 1
ATOM 700 O O . GLU A 1 89 ? -5.079 -12.148 -13.353 1.00 97.94 89 GLU A O 1
ATOM 705 N N . HIS A 1 90 ? -2.879 -12.004 -12.981 1.00 97.69 90 HIS A N 1
ATOM 706 C CA . HIS A 1 90 ? -2.779 -13.338 -12.393 1.00 97.69 90 HIS A CA 1
ATOM 707 C C . HIS A 1 90 ? -2.943 -13.382 -10.869 1.00 97.69 90 HIS A C 1
ATOM 709 O O . HIS A 1 90 ? -3.296 -14.435 -10.331 1.00 97.69 90 HIS A O 1
ATOM 715 N N . TRP A 1 91 ? -2.738 -12.271 -10.154 1.00 97.56 91 TRP A N 1
ATOM 716 C CA . TRP A 1 91 ? -2.933 -12.226 -8.699 1.00 97.56 91 TRP A CA 1
ATOM 717 C C . TRP A 1 91 ? -4.349 -12.612 -8.213 1.00 97.56 91 TRP A C 1
ATOM 719 O O . TRP A 1 91 ? -4.437 -13.307 -7.197 1.00 97.56 91 TRP A O 1
ATOM 729 N N . PRO A 1 92 ? -5.462 -12.251 -8.892 1.00 97.31 92 PRO A N 1
ATOM 730 C CA . PRO A 1 92 ? -6.811 -12.662 -8.496 1.00 97.31 92 PRO A CA 1
ATOM 731 C C . PRO A 1 92 ? -6.961 -14.171 -8.289 1.00 97.31 92 PRO A C 1
ATOM 733 O O . PRO A 1 92 ? -7.588 -14.585 -7.319 1.00 97.31 92 PRO A O 1
ATOM 736 N N . ARG A 1 93 ? -6.274 -14.980 -9.104 1.00 97.69 93 ARG A N 1
ATOM 737 C CA . ARG A 1 93 ? -6.271 -16.445 -8.987 1.00 97.69 93 ARG A CA 1
ATOM 738 C C . ARG A 1 93 ? -5.630 -16.945 -7.689 1.00 97.69 93 ARG A C 1
ATOM 740 O O . ARG A 1 93 ? -5.945 -18.019 -7.191 1.00 97.69 93 ARG A O 1
ATOM 747 N N . VAL A 1 94 ? -4.692 -16.182 -7.125 1.00 97.25 94 VAL A N 1
ATOM 748 C CA . VAL A 1 94 ? -4.124 -16.485 -5.800 1.00 97.25 94 VAL A CA 1
ATOM 749 C C . VAL A 1 94 ? -5.120 -16.151 -4.696 1.00 97.25 94 VAL A C 1
ATOM 751 O O . VAL A 1 94 ? -5.171 -16.850 -3.686 1.00 97.25 94 VAL A O 1
ATOM 754 N N . ARG A 1 95 ? -5.919 -15.095 -4.883 1.00 94.19 95 ARG A N 1
ATOM 755 C CA . ARG A 1 95 ? -6.926 -14.657 -3.910 1.00 94.19 95 ARG A CA 1
ATOM 756 C C . ARG A 1 95 ? -8.133 -15.589 -3.850 1.00 94.19 95 ARG A C 1
ATOM 758 O O . ARG A 1 95 ? -8.633 -15.823 -2.756 1.00 94.19 95 ARG A O 1
ATOM 765 N N . ASP A 1 96 ? -8.595 -16.093 -4.991 1.00 96.00 96 ASP A N 1
ATOM 766 C CA . ASP A 1 96 ? -9.724 -17.032 -5.064 1.00 96.00 96 ASP A CA 1
ATOM 767 C C . ASP A 1 96 ? -9.319 -18.503 -4.848 1.00 96.00 96 ASP A C 1
ATOM 769 O O . ASP A 1 96 ? -10.179 -19.371 -4.722 1.00 96.00 96 ASP A O 1
ATOM 773 N N . GLY A 1 97 ? -8.014 -18.782 -4.761 1.00 96.12 97 GLY A N 1
ATOM 774 C CA . GLY A 1 97 ? -7.470 -20.111 -4.486 1.00 96.12 97 GLY A CA 1
ATOM 775 C C . GLY A 1 97 ? -7.284 -21.003 -5.717 1.00 96.12 97 GLY A C 1
ATOM 776 O O . GLY A 1 97 ? -6.741 -22.099 -5.581 1.00 96.12 97 GLY A O 1
ATOM 777 N N . THR A 1 98 ? -7.644 -20.549 -6.921 1.00 97.75 98 THR A N 1
ATOM 778 C CA . THR A 1 98 ? -7.440 -21.303 -8.176 1.00 97.75 98 THR A CA 1
ATOM 779 C C . THR A 1 98 ? -5.966 -21.406 -8.594 1.00 97.75 98 THR A C 1
ATOM 781 O O . THR A 1 98 ? -5.603 -22.203 -9.465 1.00 97.75 98 THR A O 1
ATOM 784 N N . LEU A 1 99 ? -5.086 -20.616 -7.973 1.00 97.62 99 LEU A N 1
ATOM 785 C CA . LEU A 1 99 ? -3.638 -20.670 -8.125 1.00 97.62 99 LEU A CA 1
ATOM 786 C C . LEU A 1 99 ? -2.957 -20.631 -6.756 1.00 97.62 99 LEU A C 1
ATOM 788 O O . LEU A 1 99 ? -3.062 -19.660 -6.013 1.00 97.62 99 LEU A O 1
ATOM 792 N N . THR A 1 100 ? -2.164 -21.653 -6.431 1.00 97.38 100 THR A N 1
ATOM 793 C CA . THR A 1 100 ? -1.369 -21.615 -5.198 1.00 97.38 100 THR A CA 1
ATOM 794 C C . THR A 1 100 ? -0.319 -20.506 -5.269 1.00 97.38 100 THR A C 1
ATOM 796 O O . THR A 1 100 ? 0.257 -20.236 -6.324 1.00 97.38 100 THR A O 1
ATOM 799 N N . ARG A 1 101 ? 0.011 -19.890 -4.128 1.00 97.06 101 ARG A N 1
ATOM 800 C CA . ARG A 1 101 ? 1.056 -18.851 -4.058 1.00 97.06 101 ARG A CA 1
ATOM 801 C C . ARG A 1 101 ? 2.427 -19.367 -4.530 1.00 97.06 101 ARG A C 1
ATOM 803 O O . ARG A 1 101 ? 3.156 -18.645 -5.204 1.00 97.06 101 ARG A O 1
ATOM 810 N N . ALA A 1 102 ? 2.755 -20.634 -4.257 1.00 97.38 102 ALA A N 1
ATOM 811 C CA . ALA A 1 102 ? 3.956 -21.283 -4.794 1.00 97.38 102 ALA A CA 1
ATOM 812 C C . ALA A 1 102 ? 3.902 -21.446 -6.329 1.00 97.38 102 ALA A C 1
ATOM 814 O O . ALA A 1 102 ? 4.901 -21.216 -7.016 1.00 97.38 102 ALA A O 1
ATOM 815 N N . GLY A 1 103 ? 2.727 -21.778 -6.875 1.00 97.69 103 GLY A N 1
ATOM 816 C CA . GLY A 1 103 ? 2.469 -21.802 -8.315 1.00 97.69 103 GLY A CA 1
ATOM 817 C C . GLY A 1 103 ? 2.610 -20.419 -8.951 1.00 97.69 103 GLY A C 1
ATOM 818 O O . GLY A 1 103 ? 3.293 -20.275 -9.956 1.00 97.69 103 GLY A O 1
ATOM 819 N N . PHE A 1 104 ? 2.045 -19.379 -8.337 1.00 97.81 104 PHE A N 1
ATOM 820 C CA . PHE A 1 104 ? 2.209 -17.996 -8.792 1.00 97.81 104 PHE A CA 1
ATOM 821 C C . PHE A 1 104 ? 3.680 -17.568 -8.798 1.00 97.81 104 PHE A C 1
ATOM 823 O O . PHE A 1 104 ? 4.161 -16.980 -9.767 1.00 97.81 104 PHE A O 1
ATOM 830 N N . ARG A 1 105 ? 4.426 -17.931 -7.747 1.00 97.44 105 ARG A N 1
ATOM 831 C CA . ARG A 1 105 ? 5.850 -17.613 -7.653 1.00 97.44 105 ARG A CA 1
ATOM 832 C C . ARG A 1 105 ? 6.671 -18.273 -8.761 1.00 97.44 105 ARG A C 1
ATOM 834 O O . ARG A 1 105 ? 7.497 -17.609 -9.374 1.00 97.44 105 ARG A O 1
ATOM 841 N N . SER A 1 106 ? 6.454 -19.564 -8.997 1.00 97.50 106 SER A N 1
ATOM 842 C CA . SER A 1 106 ? 7.199 -20.329 -10.006 1.00 97.50 106 SER A CA 1
ATOM 843 C C . SER A 1 106 ? 6.849 -19.922 -11.438 1.00 97.50 106 SER A C 1
ATOM 845 O O . SER A 1 106 ? 7.756 -19.803 -12.256 1.00 97.50 106 SER A O 1
ATOM 847 N N . ARG A 1 107 ? 5.564 -19.674 -11.726 1.00 97.44 107 ARG A N 1
ATOM 848 C CA . ARG A 1 107 ? 5.056 -19.381 -13.078 1.00 97.44 107 ARG A CA 1
ATOM 849 C C . ARG A 1 107 ? 5.230 -17.926 -13.507 1.00 97.44 107 ARG A C 1
ATOM 851 O O . ARG A 1 107 ? 5.395 -17.678 -14.694 1.00 97.44 107 ARG A O 1
ATOM 858 N N . TYR A 1 108 ? 5.164 -16.981 -12.567 1.00 97.38 108 TYR A N 1
ATOM 859 C CA . TYR A 1 108 ? 5.134 -15.548 -12.881 1.00 97.38 108 TYR A CA 1
ATOM 860 C C . TYR A 1 108 ? 6.260 -14.778 -12.197 1.00 97.38 108 TYR A C 1
ATOM 862 O O . TYR A 1 108 ? 7.080 -14.145 -12.851 1.00 97.38 108 TYR A O 1
ATOM 870 N N . VAL A 1 109 ? 6.339 -14.843 -10.867 1.00 96.88 109 VAL A N 1
ATOM 871 C CA . VAL A 1 109 ? 7.249 -13.966 -10.105 1.00 96.88 109 VAL A CA 1
ATOM 872 C C . VAL A 1 109 ? 8.721 -14.246 -10.412 1.00 96.88 109 VAL A C 1
ATOM 874 O O . VAL A 1 109 ? 9.516 -13.314 -10.421 1.00 96.88 109 VAL A O 1
ATOM 877 N N . SER A 1 110 ? 9.097 -15.502 -10.656 1.00 96.19 110 SER A N 1
ATOM 878 C CA . SER A 1 110 ? 10.475 -15.914 -10.955 1.00 96.19 110 SER A CA 1
ATOM 879 C C . SER A 1 110 ? 11.098 -15.101 -12.095 1.00 96.19 110 SER A C 1
ATOM 881 O O . SER A 1 110 ? 12.158 -14.505 -11.901 1.00 96.19 110 SER A O 1
ATOM 883 N N . TRP A 1 111 ? 10.420 -15.019 -13.240 1.00 97.69 111 TRP A N 1
ATOM 884 C CA . TRP A 1 111 ? 10.895 -14.290 -14.412 1.00 97.69 111 TRP A CA 1
ATOM 885 C C . TRP A 1 111 ? 10.533 -12.800 -14.358 1.00 97.69 111 TRP A C 1
ATOM 887 O O . TRP A 1 111 ? 11.386 -11.974 -14.673 1.00 97.69 111 TRP A O 1
ATOM 897 N N . LEU A 1 112 ? 9.346 -12.425 -13.848 1.00 97.94 112 LEU A N 1
ATOM 898 C CA . LEU A 1 112 ? 8.951 -11.014 -13.691 1.00 97.94 112 LEU A CA 1
ATOM 899 C C . LEU A 1 112 ? 9.976 -10.232 -12.863 1.00 97.94 112 LEU A C 1
ATOM 901 O O . LEU A 1 112 ? 10.303 -9.094 -13.186 1.00 97.94 112 LEU A O 1
ATOM 905 N N . ARG A 1 113 ? 10.516 -10.847 -11.804 1.00 97.69 113 ARG A N 1
ATOM 906 C CA . ARG A 1 113 ? 11.571 -10.249 -10.976 1.00 97.69 113 ARG A CA 1
ATOM 907 C C . ARG A 1 113 ? 12.813 -9.883 -11.777 1.00 97.69 113 ARG A C 1
ATOM 909 O O . ARG A 1 113 ? 13.396 -8.829 -11.537 1.00 97.69 113 ARG A O 1
ATOM 916 N N . VAL A 1 114 ? 13.233 -10.765 -12.678 1.00 98.19 114 VAL A N 1
ATOM 917 C CA . VAL A 1 114 ? 14.432 -10.575 -13.500 1.00 98.19 114 VAL A CA 1
ATOM 918 C C . VAL A 1 114 ? 14.181 -9.485 -14.535 1.00 98.19 114 VAL A C 1
ATOM 920 O O . VAL A 1 114 ? 14.958 -8.532 -14.607 1.00 98.19 114 VAL A O 1
ATOM 923 N N . GLU A 1 115 ? 13.061 -9.565 -15.252 1.00 98.44 115 GLU A N 1
ATOM 924 C CA . GLU A 1 115 ? 12.718 -8.599 -16.296 1.00 98.44 115 GLU A CA 1
ATOM 925 C C . GLU A 1 115 ? 12.494 -7.194 -15.741 1.00 98.44 115 GLU A C 1
ATOM 927 O O . GLU A 1 115 ? 13.107 -6.237 -16.214 1.00 98.44 115 GLU A O 1
ATOM 932 N N . VAL A 1 116 ? 11.715 -7.057 -14.662 1.00 98.56 116 VAL A N 1
ATOM 933 C CA . VAL A 1 116 ? 11.500 -5.760 -14.006 1.00 98.56 116 VAL A CA 1
ATOM 934 C C . VAL A 1 116 ? 12.823 -5.177 -13.512 1.00 98.56 116 VAL A C 1
ATOM 936 O O . VAL A 1 116 ? 13.081 -3.994 -13.719 1.00 98.56 116 VAL A O 1
ATOM 939 N N . ARG A 1 117 ? 13.713 -5.979 -12.915 1.00 98.62 117 ARG A N 1
ATOM 940 C CA . ARG A 1 117 ? 15.040 -5.495 -12.504 1.00 98.62 117 ARG A CA 1
ATOM 941 C C . ARG A 1 117 ? 15.853 -4.995 -13.702 1.00 98.62 117 ARG A C 1
ATOM 943 O O . ARG A 1 117 ? 16.469 -3.932 -13.613 1.00 98.62 117 ARG A O 1
ATOM 950 N N . ASN A 1 118 ? 15.871 -5.737 -14.807 1.00 98.62 118 ASN A N 1
ATOM 951 C CA . ASN A 1 118 ? 16.599 -5.355 -16.018 1.00 98.62 118 ASN A CA 1
ATOM 952 C C . ASN A 1 118 ? 16.031 -4.070 -16.630 1.00 98.62 118 ASN A C 1
ATOM 954 O O . ASN A 1 118 ? 16.786 -3.170 -16.998 1.00 98.62 118 ASN A O 1
ATOM 958 N N . LEU A 1 119 ? 14.707 -3.948 -16.676 1.00 98.69 119 LEU A N 1
ATOM 959 C CA . LEU A 1 119 ? 13.999 -2.748 -17.106 1.00 98.69 119 LEU A CA 1
ATOM 960 C C . LEU A 1 119 ? 14.341 -1.533 -16.255 1.00 98.69 119 LEU A C 1
ATOM 962 O O . LEU A 1 119 ? 14.700 -0.491 -16.796 1.00 98.69 119 LEU A O 1
ATOM 966 N N . LEU A 1 120 ? 14.310 -1.672 -14.932 1.00 98.69 120 LEU A N 1
ATOM 967 C CA . LEU A 1 120 ? 14.674 -0.589 -14.027 1.00 98.69 120 LEU A CA 1
ATOM 968 C C . LEU A 1 120 ? 16.150 -0.194 -14.177 1.00 98.69 120 LEU A C 1
ATOM 970 O O . LEU A 1 120 ? 16.477 0.991 -14.141 1.00 98.69 120 LEU A O 1
ATOM 974 N N . ARG A 1 121 ? 17.058 -1.153 -14.393 1.00 98.56 121 ARG A N 1
ATOM 975 C CA . ARG A 1 121 ? 18.473 -0.854 -14.676 1.00 98.56 121 ARG A CA 1
ATOM 976 C C . ARG A 1 121 ? 18.638 -0.073 -15.978 1.00 98.56 121 ARG A C 1
ATOM 978 O O . ARG A 1 121 ? 19.331 0.939 -15.975 1.00 98.56 121 ARG A O 1
ATOM 985 N N . ARG A 1 122 ? 17.955 -0.485 -17.053 1.00 97.69 122 ARG A N 1
ATOM 986 C CA . ARG A 1 122 ? 17.918 0.264 -18.322 1.00 97.69 122 ARG A CA 1
ATOM 987 C C . ARG A 1 122 ? 17.349 1.669 -18.118 1.00 97.69 122 ARG A C 1
ATOM 989 O O . ARG A 1 122 ? 17.966 2.650 -18.516 1.00 97.69 122 ARG A O 1
ATOM 996 N N . GLY A 1 123 ? 16.219 1.773 -17.424 1.00 98.19 123 GLY A N 1
ATOM 997 C CA . GLY A 1 123 ? 15.568 3.038 -17.096 1.00 98.19 123 GLY A CA 1
ATOM 998 C C . GLY A 1 123 ? 16.429 3.983 -16.265 1.00 98.19 123 GLY A C 1
ATOM 999 O O . GLY A 1 123 ? 16.389 5.188 -16.487 1.00 98.19 123 GLY A O 1
ATOM 1000 N N . SER A 1 124 ? 17.265 3.444 -15.376 1.00 98.19 124 SER A N 1
ATOM 1001 C CA . SER A 1 124 ? 18.216 4.217 -14.563 1.00 98.19 124 SER A CA 1
ATOM 1002 C C . SER A 1 124 ? 19.316 4.892 -15.387 1.00 98.19 124 SER A C 1
ATOM 1004 O O . SER A 1 124 ? 19.927 5.838 -14.900 1.00 98.19 124 SER A O 1
ATOM 1006 N N . ALA A 1 125 ? 19.549 4.431 -16.620 1.00 96.81 125 ALA A N 1
ATOM 1007 C CA . ALA A 1 125 ? 20.460 5.037 -17.590 1.00 96.81 125 ALA A CA 1
ATOM 1008 C C . ALA A 1 125 ? 19.731 5.901 -18.644 1.00 96.81 125 ALA A C 1
ATOM 1010 O O . ALA A 1 125 ? 20.342 6.331 -19.620 1.00 96.81 125 ALA A O 1
ATOM 1011 N N . SER A 1 126 ? 18.424 6.150 -18.479 1.00 96.50 126 SER A N 1
ATOM 1012 C CA . SER A 1 126 ? 17.651 6.993 -19.398 1.00 96.50 126 SER A CA 1
ATOM 1013 C C . SER A 1 126 ? 18.167 8.434 -19.397 1.00 96.50 126 SER A C 1
ATOM 1015 O O . SER A 1 126 ? 18.454 9.004 -18.345 1.00 96.50 126 SER A O 1
ATOM 1017 N N . SER A 1 127 ? 18.184 9.070 -20.571 1.00 96.75 127 SER A N 1
ATOM 1018 C CA . SER A 1 127 ? 18.446 10.511 -20.696 1.00 96.75 127 SER A CA 1
ATOM 1019 C C . SER A 1 127 ? 17.330 11.374 -20.088 1.00 96.75 127 SER A C 1
ATOM 1021 O O . SER A 1 127 ? 17.535 12.555 -19.809 1.00 96.75 127 SER A O 1
ATOM 1023 N N . CYS A 1 128 ? 16.150 10.801 -19.819 1.00 97.44 128 CYS A N 1
ATOM 1024 C CA . CYS A 1 128 ? 15.123 11.457 -19.020 1.00 97.44 128 CYS A CA 1
ATOM 1025 C C . CYS A 1 128 ? 15.469 11.346 -17.527 1.00 97.44 128 CYS A C 1
ATOM 1027 O O . CYS A 1 128 ? 15.175 10.335 -16.887 1.00 97.44 128 CYS A O 1
ATOM 1029 N N . ALA A 1 129 ? 16.005 12.425 -16.948 1.00 97.56 129 ALA A N 1
ATOM 1030 C CA . ALA A 1 129 ? 16.412 12.472 -15.539 1.00 97.56 129 ALA A CA 1
ATOM 1031 C C . ALA A 1 129 ? 15.312 12.020 -14.557 1.00 97.56 129 ALA A C 1
ATOM 1033 O O . ALA A 1 129 ? 15.598 11.341 -13.575 1.00 97.56 129 ALA A O 1
ATOM 1034 N N . ARG A 1 130 ? 14.038 12.340 -14.836 1.00 97.62 130 ARG A N 1
ATOM 1035 C CA . ARG A 1 130 ? 12.910 11.892 -13.999 1.00 97.62 130 ARG A CA 1
ATOM 1036 C C . ARG A 1 130 ? 12.708 10.379 -14.056 1.00 97.62 130 ARG A C 1
ATOM 1038 O O . ARG A 1 130 ? 12.481 9.771 -13.019 1.00 97.62 130 ARG A O 1
ATOM 1045 N N . THR A 1 131 ? 12.786 9.771 -15.240 1.00 98.12 131 THR A N 1
ATOM 1046 C CA . THR A 1 131 ? 12.680 8.310 -15.380 1.00 98.12 131 THR A CA 1
ATOM 1047 C C . THR A 1 131 ? 13.875 7.614 -14.739 1.00 98.12 131 THR A C 1
ATOM 1049 O O . THR A 1 131 ? 13.670 6.646 -14.008 1.00 98.12 131 THR A O 1
ATOM 1052 N N . ALA A 1 132 ? 15.088 8.142 -14.931 1.00 98.50 132 ALA A N 1
ATOM 1053 C CA . ALA A 1 132 ? 16.286 7.625 -14.279 1.00 98.50 132 ALA A CA 1
ATOM 1054 C C . ALA A 1 132 ? 16.152 7.638 -12.751 1.00 98.50 132 ALA A C 1
ATOM 1056 O O . ALA A 1 132 ? 16.322 6.598 -12.117 1.00 98.50 132 ALA A O 1
ATOM 1057 N N . ALA A 1 133 ? 15.740 8.772 -12.175 1.00 98.25 133 ALA A N 1
ATOM 1058 C CA . ALA A 1 133 ? 15.515 8.907 -10.738 1.00 98.25 133 ALA A CA 1
ATOM 1059 C C . ALA A 1 133 ? 14.451 7.924 -10.225 1.00 98.25 133 ALA A C 1
ATOM 1061 O O . ALA A 1 133 ? 14.704 7.181 -9.281 1.00 98.25 133 ALA A O 1
ATOM 1062 N N . THR A 1 134 ? 13.284 7.845 -10.875 1.00 98.12 134 THR A N 1
ATOM 1063 C CA . THR A 1 134 ? 12.235 6.899 -10.465 1.00 98.12 134 THR A CA 1
ATOM 1064 C C . THR A 1 134 ? 12.722 5.449 -10.526 1.00 98.12 134 THR A C 1
ATOM 1066 O O . THR A 1 134 ? 12.466 4.683 -9.602 1.00 98.12 134 THR A O 1
ATOM 1069 N N . CYS A 1 135 ? 13.456 5.055 -11.569 1.00 98.56 135 CYS A N 1
ATOM 1070 C CA . CYS A 1 135 ? 13.971 3.691 -11.668 1.00 98.56 135 CYS A CA 1
ATOM 1071 C C . CYS A 1 135 ? 15.006 3.376 -10.575 1.00 98.56 135 CYS A C 1
ATOM 1073 O O . CYS A 1 135 ? 14.956 2.294 -9.989 1.00 98.56 135 CYS A O 1
ATOM 1075 N N . GLN A 1 136 ? 15.886 4.328 -10.249 1.00 98.44 136 GLN A N 1
ATOM 1076 C CA . GLN A 1 136 ? 16.848 4.205 -9.149 1.00 98.44 136 GLN A CA 1
ATOM 1077 C C . GLN A 1 136 ? 16.144 4.072 -7.792 1.00 98.44 136 GLN A C 1
ATOM 1079 O O . GLN A 1 136 ? 16.490 3.199 -6.996 1.00 98.44 136 GLN A O 1
ATOM 1084 N N . GLU A 1 137 ? 15.113 4.881 -7.542 1.00 97.06 137 GLU A N 1
ATOM 1085 C CA . GLU A 1 137 ? 14.312 4.801 -6.317 1.00 97.06 137 GLU A CA 1
ATOM 1086 C C . GLU A 1 137 ? 13.607 3.446 -6.169 1.00 97.06 137 GLU A C 1
ATOM 1088 O O . GLU A 1 137 ? 13.504 2.922 -5.060 1.00 97.06 137 GLU A O 1
ATOM 1093 N N . VAL A 1 138 ? 13.109 2.870 -7.268 1.00 97.69 138 VAL A N 1
ATOM 1094 C CA . VAL A 1 138 ? 12.452 1.555 -7.246 1.00 97.69 138 VAL A CA 1
ATOM 1095 C C . VAL A 1 138 ? 13.478 0.431 -7.053 1.00 97.69 138 VAL A C 1
ATOM 1097 O O . VAL A 1 138 ? 13.220 -0.489 -6.278 1.00 97.69 138 VAL A O 1
ATOM 1100 N N . LEU A 1 139 ? 14.663 0.522 -7.671 1.00 97.69 139 LEU A N 1
ATOM 1101 C CA . LEU A 1 139 ? 15.771 -0.416 -7.427 1.00 97.69 139 LEU A CA 1
ATOM 1102 C C . LEU A 1 139 ? 16.239 -0.395 -5.968 1.00 97.69 139 LEU A C 1
ATOM 1104 O O . LEU A 1 139 ? 16.537 -1.448 -5.407 1.00 97.69 139 LEU A O 1
ATOM 1108 N N . ALA A 1 140 ? 16.250 0.771 -5.320 1.00 95.50 140 ALA A N 1
ATOM 1109 C CA . ALA A 1 140 ? 16.631 0.885 -3.912 1.00 95.50 140 ALA A CA 1
ATOM 1110 C C . ALA A 1 140 ? 15.706 0.093 -2.965 1.00 95.50 140 ALA A C 1
ATOM 1112 O O . ALA A 1 140 ? 16.107 -0.259 -1.858 1.00 95.50 140 ALA A O 1
ATOM 1113 N N . VAL A 1 141 ? 14.477 -0.217 -3.396 1.00 95.50 141 VAL A N 1
ATOM 1114 C CA . VAL A 1 141 ? 13.487 -0.985 -2.621 1.00 95.50 141 VAL A CA 1
ATOM 1115 C C . VAL A 1 141 ? 13.142 -2.329 -3.264 1.00 95.50 141 VAL A C 1
ATOM 1117 O O . VAL A 1 141 ? 12.105 -2.914 -2.953 1.00 95.50 141 VAL A O 1
ATOM 1120 N N . GLU A 1 142 ? 14.005 -2.853 -4.140 1.00 94.31 142 GLU A N 1
ATOM 1121 C CA . GLU A 1 142 ? 13.721 -4.045 -4.947 1.00 94.31 142 GLU A CA 1
ATOM 1122 C C . GLU A 1 142 ? 13.332 -5.272 -4.098 1.00 94.31 142 GLU A C 1
ATOM 1124 O O . GLU A 1 142 ? 12.429 -6.038 -4.447 1.00 94.31 142 GLU A O 1
ATOM 1129 N N . ALA A 1 143 ? 13.975 -5.431 -2.937 1.00 92.06 143 ALA A N 1
ATOM 1130 C CA . ALA A 1 143 ? 13.681 -6.506 -1.992 1.00 92.06 143 ALA A CA 1
ATOM 1131 C C . ALA A 1 143 ? 12.225 -6.472 -1.487 1.00 92.06 143 ALA A C 1
ATOM 1133 O O . ALA A 1 143 ? 11.640 -7.526 -1.250 1.00 92.06 143 ALA A O 1
ATOM 1134 N N . SER A 1 144 ? 11.630 -5.280 -1.389 1.00 96.81 144 SER A N 1
ATOM 1135 C CA . SER A 1 144 ? 10.267 -5.049 -0.898 1.00 96.81 144 SER A CA 1
ATOM 1136 C C . SER A 1 144 ? 9.193 -5.122 -1.984 1.00 96.81 144 SER A C 1
ATOM 1138 O O . SER A 1 144 ? 8.013 -4.945 -1.687 1.00 96.81 144 SER A O 1
ATOM 1140 N N . LEU A 1 145 ? 9.552 -5.340 -3.251 1.00 97.38 145 LEU A N 1
ATOM 1141 C CA . LEU A 1 145 ? 8.575 -5.373 -4.345 1.00 97.38 145 LEU A CA 1
ATOM 1142 C C . LEU A 1 145 ? 7.751 -6.667 -4.363 1.00 97.38 145 LEU A C 1
ATOM 1144 O O . LEU A 1 145 ? 6.638 -6.687 -4.879 1.00 97.38 145 LEU A O 1
ATOM 1148 N N . TRP A 1 146 ? 8.267 -7.755 -3.799 1.00 97.06 146 TRP A N 1
ATOM 1149 C CA . TRP A 1 146 ? 7.756 -9.105 -4.073 1.00 97.06 146 TRP A CA 1
ATOM 1150 C C . TRP A 1 146 ? 7.351 -9.886 -2.821 1.00 97.06 146 TRP A C 1
ATOM 1152 O O . TRP A 1 146 ? 7.045 -11.074 -2.910 1.00 97.06 146 TRP A O 1
ATOM 1162 N N . THR A 1 147 ? 7.359 -9.246 -1.656 1.00 96.81 147 THR A N 1
ATOM 1163 C CA . THR A 1 147 ? 7.066 -9.862 -0.357 1.00 96.81 147 THR A CA 1
ATOM 1164 C C . THR A 1 147 ? 5.692 -10.546 -0.332 1.00 96.81 147 THR A C 1
ATOM 1166 O O . THR A 1 147 ? 5.558 -11.644 0.206 1.00 96.81 147 THR A O 1
ATOM 1169 N N . PHE A 1 148 ? 4.690 -9.980 -1.011 1.00 96.44 148 PHE A N 1
ATOM 1170 C CA . PHE A 1 148 ? 3.338 -10.544 -1.163 1.00 96.44 148 PHE A CA 1
ATOM 1171 C C . PHE A 1 148 ? 3.309 -11.962 -1.772 1.00 96.44 148 PHE A C 1
ATOM 1173 O O . PHE A 1 148 ? 2.431 -12.778 -1.469 1.00 96.44 148 PHE A O 1
ATOM 1180 N N . ALA A 1 149 ? 4.297 -12.286 -2.611 1.00 95.81 149 ALA A N 1
ATOM 1181 C CA . ALA A 1 149 ? 4.413 -13.587 -3.261 1.00 95.81 149 ALA A CA 1
ATOM 1182 C C . ALA A 1 149 ? 4.978 -14.680 -2.337 1.00 95.81 149 ALA A C 1
ATOM 1184 O O . ALA A 1 149 ? 4.911 -15.863 -2.674 1.00 95.81 149 ALA A O 1
ATOM 1185 N N . SER A 1 150 ? 5.522 -14.307 -1.176 1.00 93.44 150 SER A N 1
ATOM 1186 C CA . SER A 1 150 ? 6.113 -15.241 -0.209 1.00 93.44 150 SER A CA 1
ATOM 1187 C C . SER A 1 150 ? 5.416 -15.219 1.150 1.00 93.44 150 SER A C 1
ATOM 1189 O O . SER A 1 150 ? 5.429 -16.233 1.841 1.00 93.44 150 SER A O 1
ATOM 1191 N N . THR A 1 151 ? 4.757 -14.118 1.510 1.00 94.50 151 THR A N 1
ATOM 1192 C CA . THR A 1 151 ? 4.122 -13.942 2.821 1.00 94.50 151 THR A CA 1
ATOM 1193 C C . THR A 1 151 ? 2.602 -14.059 2.712 1.00 94.50 151 THR A C 1
ATOM 1195 O O . THR A 1 151 ? 1.957 -13.338 1.948 1.00 94.50 151 THR A O 1
ATOM 1198 N N . ALA A 1 152 ? 2.008 -14.979 3.475 1.00 92.19 152 ALA A N 1
ATOM 1199 C CA . ALA A 1 152 ? 0.556 -15.141 3.533 1.00 92.19 152 ALA A CA 1
ATOM 1200 C C . ALA A 1 152 ? -0.126 -13.880 4.096 1.00 92.19 152 ALA A C 1
ATOM 1202 O O . ALA A 1 152 ? 0.411 -13.218 4.980 1.00 92.19 152 ALA A O 1
ATOM 1203 N N . GLY A 1 153 ? -1.305 -13.539 3.569 1.00 90.94 153 GLY A N 1
ATOM 1204 C CA . GLY A 1 153 ? -2.079 -12.363 3.994 1.00 90.94 153 GLY A CA 1
ATOM 1205 C C . GLY A 1 153 ? -1.545 -11.007 3.513 1.00 90.94 153 GLY A C 1
ATOM 1206 O O . GLY A 1 153 ? -2.198 -9.992 3.735 1.00 90.94 153 GLY A O 1
ATOM 1207 N N . VAL A 1 154 ? -0.394 -10.969 2.834 1.00 95.06 154 VAL A N 1
ATOM 1208 C CA . VAL A 1 154 ? 0.154 -9.745 2.237 1.00 95.06 154 VAL A CA 1
ATOM 1209 C C . VAL A 1 154 ? -0.340 -9.618 0.798 1.00 95.06 154 VAL A C 1
ATOM 1211 O O . VAL A 1 154 ? -0.210 -10.546 -0.001 1.00 95.06 154 VAL A O 1
ATOM 1214 N N . GLU A 1 155 ? -0.892 -8.452 0.474 1.00 95.69 155 GLU A N 1
ATOM 1215 C CA . GLU A 1 155 ? -1.397 -8.099 -0.854 1.00 95.69 155 GLU A CA 1
ATOM 1216 C C . GLU A 1 155 ? -0.372 -7.241 -1.613 1.00 95.69 155 GLU A C 1
ATOM 1218 O O . GLU A 1 155 ? 0.355 -6.470 -0.992 1.00 95.69 155 GLU A O 1
ATOM 1223 N N . PRO A 1 156 ? -0.335 -7.268 -2.957 1.00 97.12 156 PRO A N 1
ATOM 1224 C CA . PRO A 1 156 ? 0.561 -6.419 -3.745 1.00 97.12 156 PRO A CA 1
ATOM 1225 C C . PRO A 1 156 ? 0.180 -4.927 -3.702 1.00 97.12 156 PRO A C 1
ATOM 1227 O O . PRO A 1 156 ? 0.915 -4.095 -4.232 1.00 97.12 156 PRO A O 1
ATOM 1230 N N . THR A 1 157 ? -0.963 -4.558 -3.103 1.00 96.62 157 THR A N 1
ATOM 1231 C CA . THR A 1 157 ? -1.471 -3.174 -3.060 1.00 96.62 157 THR A CA 1
ATOM 1232 C C . THR A 1 157 ? -1.891 -2.747 -1.658 1.00 96.62 157 THR A C 1
ATOM 1234 O O . THR A 1 157 ? -2.436 -3.537 -0.893 1.00 96.62 157 THR A O 1
ATOM 1237 N N . ASN A 1 158 ? -1.726 -1.460 -1.342 1.00 94.50 158 ASN A N 1
ATOM 1238 C CA . ASN A 1 158 ? -2.210 -0.846 -0.100 1.00 94.50 158 ASN A CA 1
ATOM 1239 C C . ASN A 1 158 ? -3.652 -0.303 -0.223 1.00 94.50 158 ASN A C 1
ATOM 1241 O O . ASN A 1 158 ? -4.052 0.578 0.539 1.00 94.50 158 ASN A O 1
ATOM 1245 N N . ASN A 1 159 ? -4.452 -0.836 -1.156 1.00 92.50 159 ASN A N 1
ATOM 1246 C CA . ASN A 1 159 ? -5.798 -0.346 -1.475 1.00 92.50 159 ASN A CA 1
ATOM 1247 C C . ASN A 1 159 ? -6.730 -0.279 -0.254 1.00 92.50 159 ASN A C 1
ATOM 1249 O O . ASN A 1 159 ? -7.604 0.583 -0.188 1.00 92.50 159 ASN A O 1
ATOM 1253 N N . ALA A 1 160 ? -6.569 -1.183 0.717 1.00 92.38 160 ALA A N 1
ATOM 1254 C CA . ALA A 1 160 ? -7.348 -1.158 1.952 1.00 92.38 160 ALA A CA 1
ATOM 1255 C C . ALA A 1 160 ? -7.088 0.126 2.761 1.00 92.38 160 ALA A C 1
ATOM 1257 O O . ALA A 1 160 ? -8.035 0.821 3.127 1.00 92.38 160 ALA A O 1
ATOM 1258 N N . ALA A 1 161 ? -5.815 0.489 2.950 1.00 92.69 161 ALA A N 1
ATOM 1259 C CA . ALA A 1 161 ? -5.415 1.727 3.615 1.00 92.69 161 ALA A CA 1
ATOM 1260 C C . ALA A 1 161 ? -5.822 2.968 2.801 1.00 92.69 161 ALA A C 1
ATOM 1262 O O . ALA A 1 161 ? -6.388 3.908 3.362 1.00 92.69 161 ALA A O 1
ATOM 1263 N N . GLU A 1 162 ? -5.624 2.952 1.475 1.00 92.19 162 GLU A N 1
ATOM 1264 C CA . GLU A 1 162 ? -6.073 4.041 0.593 1.00 92.19 162 GLU A CA 1
ATOM 1265 C C . GLU A 1 162 ? -7.592 4.255 0.654 1.00 92.19 162 GLU A C 1
ATOM 1267 O O . GLU A 1 162 ? -8.050 5.391 0.575 1.00 92.19 162 GLU A O 1
ATOM 1272 N N . ARG A 1 163 ? -8.402 3.195 0.784 1.00 92.25 163 ARG A N 1
ATOM 1273 C CA . ARG A 1 163 ? -9.859 3.327 0.947 1.00 92.25 163 ARG A CA 1
ATOM 1274 C C . ARG A 1 163 ? -10.224 3.857 2.328 1.00 92.25 163 ARG A C 1
ATOM 1276 O O . ARG A 1 163 ? -11.026 4.785 2.414 1.00 92.25 163 ARG A O 1
ATOM 1283 N N . ALA A 1 164 ? -9.624 3.310 3.383 1.00 92.88 164 ALA A N 1
ATOM 1284 C CA . ALA A 1 164 ? -9.897 3.718 4.757 1.00 92.88 164 ALA A CA 1
ATOM 1285 C C . ALA A 1 164 ? -9.591 5.209 4.989 1.00 92.88 164 ALA A C 1
ATOM 1287 O O . ALA A 1 164 ? -10.385 5.917 5.610 1.00 92.88 164 ALA A O 1
ATOM 1288 N N . VAL A 1 165 ? -8.490 5.722 4.424 1.00 91.44 165 VAL A N 1
ATOM 1289 C CA . VAL A 1 165 ? -8.084 7.121 4.626 1.00 91.44 165 VAL A CA 1
ATOM 1290 C C . VAL A 1 165 ? -9.027 8.137 3.970 1.00 91.44 165 VAL A C 1
ATOM 1292 O O . VAL A 1 165 ? -9.057 9.292 4.396 1.00 91.44 165 VAL A O 1
ATOM 1295 N N . ARG A 1 166 ? -9.835 7.743 2.971 1.00 90.88 166 ARG A N 1
ATOM 1296 C CA . ARG A 1 166 ? -10.716 8.668 2.226 1.00 90.88 166 ARG A CA 1
ATOM 1297 C C . ARG A 1 166 ? -11.668 9.425 3.138 1.00 90.88 166 ARG A C 1
ATOM 1299 O O . ARG A 1 166 ? -11.810 10.631 2.976 1.00 90.88 166 ARG A O 1
ATOM 1306 N N . HIS A 1 167 ? -12.264 8.751 4.119 1.00 86.31 167 HIS A N 1
ATOM 1307 C CA . HIS A 1 167 ? -13.178 9.400 5.060 1.00 86.31 167 HIS A CA 1
ATOM 1308 C C . HIS A 1 167 ? -12.481 10.495 5.873 1.00 86.31 167 HIS A C 1
ATOM 1310 O O . HIS A 1 167 ? -13.008 11.600 5.984 1.00 86.31 167 HIS A O 1
ATOM 1316 N N . ALA A 1 168 ? -11.269 10.227 6.363 1.00 89.19 168 ALA A N 1
ATOM 1317 C CA . ALA A 1 168 ? -10.463 11.214 7.077 1.00 89.19 168 ALA A CA 1
ATOM 1318 C C . ALA A 1 168 ? -10.078 12.401 6.174 1.00 89.19 168 ALA A C 1
ATOM 1320 O O . ALA A 1 168 ? -10.128 13.557 6.593 1.00 89.19 168 ALA A O 1
ATOM 1321 N N . VAL A 1 169 ? -9.732 12.129 4.909 1.00 89.88 169 VAL A N 1
ATOM 1322 C CA . VAL A 1 169 ? -9.409 13.167 3.918 1.00 89.88 169 VAL A CA 1
ATOM 1323 C C . VAL A 1 169 ? -10.623 14.042 3.611 1.00 89.88 169 VAL A C 1
ATOM 1325 O O . VAL A 1 169 ? -10.479 15.264 3.576 1.00 89.88 169 VAL A O 1
ATOM 1328 N N . CYS A 1 170 ? -11.800 13.444 3.407 1.00 89.31 170 CYS A N 1
ATOM 1329 C CA . CYS A 1 170 ? -13.052 14.168 3.196 1.00 89.31 170 CYS A CA 1
ATOM 1330 C C . CYS A 1 170 ? -13.374 15.055 4.398 1.00 89.31 170 CYS A C 1
ATOM 1332 O O . CYS A 1 170 ? -13.525 16.257 4.210 1.00 89.31 170 CYS A O 1
ATOM 1334 N N . TRP A 1 171 ? -13.357 14.497 5.615 1.00 87.50 171 TRP A N 1
ATOM 1335 C CA . TRP A 1 171 ? -13.581 15.253 6.851 1.00 87.50 171 TRP A CA 1
ATOM 1336 C C . TRP A 1 171 ? -12.656 16.465 6.941 1.00 87.50 171 TRP A C 1
ATOM 1338 O O . TRP A 1 171 ? -13.104 17.589 7.152 1.00 87.50 171 TRP A O 1
ATOM 1348 N N . ARG A 1 172 ? -11.348 16.266 6.741 1.00 88.62 172 ARG A N 1
ATOM 1349 C CA . ARG A 1 172 ? -10.370 17.360 6.792 1.00 88.62 172 ARG A CA 1
ATOM 1350 C C . ARG A 1 172 ? -10.678 18.458 5.771 1.00 88.62 172 ARG A C 1
ATOM 1352 O O . ARG A 1 172 ? -10.485 19.627 6.078 1.00 88.62 172 ARG A O 1
ATOM 1359 N N . LYS A 1 173 ? -11.113 18.090 4.561 1.00 87.75 173 LYS A N 1
ATOM 1360 C CA . LYS A 1 173 ? -11.433 19.052 3.496 1.00 87.75 173 LYS A CA 1
ATOM 1361 C C . LYS A 1 173 ? -12.710 19.841 3.787 1.00 87.75 173 LYS A C 1
ATOM 1363 O O . LYS A 1 173 ? -12.738 21.028 3.501 1.00 87.75 173 LYS A O 1
ATOM 1368 N N . THR A 1 174 ? -13.740 19.201 4.336 1.00 90.00 174 THR A N 1
ATOM 1369 C CA . THR A 1 174 ? -15.042 19.841 4.590 1.00 90.00 174 THR A CA 1
ATOM 1370 C C . THR A 1 174 ? -15.095 20.596 5.912 1.00 90.00 174 THR A C 1
ATOM 1372 O O . THR A 1 174 ? -15.862 21.538 6.045 1.00 90.00 174 THR A O 1
ATOM 1375 N N . SER A 1 175 ? -14.298 20.178 6.895 1.00 85.38 175 SER A N 1
ATOM 1376 C CA . SER A 1 175 ? -14.351 20.689 8.270 1.00 85.38 175 SER A CA 1
ATOM 1377 C C . SER A 1 175 ? -13.047 21.362 8.705 1.00 85.38 175 SER A C 1
ATOM 1379 O O . SER A 1 175 ? -12.830 21.542 9.895 1.00 85.38 175 SER A O 1
ATOM 1381 N N . TYR A 1 176 ? -12.145 21.667 7.765 1.00 83.25 176 TYR A N 1
ATOM 1382 C CA . TYR A 1 176 ? -10.831 22.304 7.976 1.00 83.25 176 TYR A CA 1
ATOM 1383 C C . TYR A 1 176 ? -9.857 21.572 8.926 1.00 83.25 176 TYR A C 1
ATOM 1385 O O . TYR A 1 176 ? -8.718 21.997 9.111 1.00 83.25 176 TYR A O 1
ATOM 1393 N N . GLY A 1 177 ? -10.241 20.411 9.460 1.00 83.06 177 GLY A N 1
ATOM 1394 C CA . GLY A 1 177 ? -9.421 19.608 10.361 1.00 83.06 177 GLY A CA 1
ATOM 1395 C C . GLY A 1 177 ? -9.647 19.955 11.834 1.00 83.06 177 GLY A C 1
ATOM 1396 O O . GLY A 1 177 ? -10.761 20.241 12.248 1.00 83.06 177 GLY A O 1
ATOM 1397 N N . THR A 1 178 ? -8.594 19.830 12.640 1.00 84.50 178 THR A N 1
ATOM 1398 C CA . THR A 1 178 ? -8.598 20.037 14.094 1.00 84.50 178 THR A CA 1
ATOM 1399 C C . THR A 1 178 ? -7.420 20.926 14.462 1.00 84.50 178 THR A C 1
ATOM 1401 O O . THR A 1 178 ? -6.338 20.753 13.894 1.00 84.50 178 THR A O 1
ATOM 1404 N N . ASP A 1 179 ? -7.635 21.830 15.419 1.00 83.94 179 ASP A N 1
ATOM 1405 C CA . ASP A 1 179 ? -6.628 22.791 15.904 1.00 83.94 179 ASP A CA 1
ATOM 1406 C C . ASP A 1 179 ? -6.280 22.599 17.393 1.00 83.94 179 ASP A C 1
ATOM 1408 O O . ASP A 1 179 ? -5.668 23.437 18.042 1.00 83.94 179 ASP A O 1
ATOM 1412 N N . SER A 1 180 ? -6.690 21.469 17.971 1.00 89.56 180 SER A N 1
ATOM 1413 C CA . SER A 1 180 ? -6.335 21.091 19.338 1.00 89.56 180 SER A CA 1
ATOM 1414 C C . SER A 1 180 ? -5.985 19.613 19.426 1.00 89.56 180 SER A C 1
ATOM 1416 O O . SER A 1 180 ? -6.449 18.789 18.623 1.00 89.56 180 SER A O 1
ATOM 1418 N N . ASP A 1 181 ? -5.189 19.257 20.431 1.00 89.12 181 ASP A N 1
ATOM 1419 C CA . ASP A 1 181 ? -4.855 17.862 20.721 1.00 89.12 181 ASP A CA 1
ATOM 1420 C C . ASP A 1 181 ? -6.109 17.058 21.071 1.00 89.12 181 ASP A C 1
ATOM 1422 O O . ASP A 1 181 ? -6.302 15.949 20.569 1.00 89.12 181 ASP A O 1
ATOM 1426 N N . THR A 1 182 ? -7.012 17.643 21.862 1.00 91.62 182 THR A N 1
ATOM 1427 C CA . THR A 1 182 ? -8.299 17.032 22.217 1.00 91.62 182 THR A CA 1
ATOM 1428 C C . THR A 1 182 ? -9.156 16.774 20.980 1.00 91.62 182 THR A C 1
ATOM 1430 O O . THR A 1 182 ? -9.670 15.667 20.812 1.00 91.62 182 THR A O 1
ATOM 1433 N N . GLY A 1 183 ? -9.264 17.750 20.072 1.00 91.19 183 GLY A N 1
ATOM 1434 C CA . GLY A 1 183 ? -10.000 17.588 18.818 1.00 91.19 183 GLY A CA 1
ATOM 1435 C C . GLY A 1 183 ? -9.377 16.520 17.918 1.00 91.19 183 GLY A C 1
ATOM 1436 O O . GLY A 1 183 ? -10.083 15.674 17.372 1.00 91.19 183 GLY A O 1
ATOM 1437 N N . SER A 1 184 ? -8.047 16.503 17.817 1.00 91.06 184 SER A N 1
ATOM 1438 C CA . SER A 1 184 ? -7.314 15.502 17.035 1.00 91.06 184 SER A CA 1
ATOM 1439 C C . SER A 1 184 ? -7.538 14.088 17.575 1.00 91.06 184 SER A C 1
ATOM 1441 O O . SER A 1 184 ? -7.858 13.192 16.796 1.00 91.06 184 SER A O 1
ATOM 1443 N N . ARG A 1 185 ? -7.468 13.896 18.902 1.00 92.31 185 ARG A N 1
ATOM 1444 C CA . ARG A 1 185 ? -7.778 12.611 19.555 1.00 92.31 185 ARG A CA 1
ATOM 1445 C C . ARG A 1 185 ? -9.233 12.193 19.360 1.00 92.31 185 ARG A C 1
ATOM 1447 O O . ARG A 1 185 ? -9.499 11.008 19.175 1.00 92.31 185 ARG A O 1
ATOM 1454 N N . PHE A 1 186 ? -10.176 13.134 19.396 1.00 92.56 186 PHE A N 1
ATOM 1455 C CA . PHE A 1 186 ? -11.584 12.834 19.133 1.00 92.56 186 PHE A CA 1
ATOM 1456 C C . PHE A 1 186 ? -11.780 12.296 17.711 1.00 92.56 186 PHE A C 1
ATOM 1458 O O . PHE A 1 186 ? -12.323 11.205 17.541 1.00 92.56 186 PHE A O 1
ATOM 1465 N N . VAL A 1 187 ? -11.280 13.011 16.698 1.00 92.62 187 VAL A N 1
ATOM 1466 C CA . VAL A 1 187 ? -11.399 12.588 15.293 1.00 92.62 187 VAL A CA 1
ATOM 1467 C C . VAL A 1 187 ? -10.688 11.252 15.059 1.00 92.62 187 VAL A C 1
ATOM 1469 O O . VAL A 1 187 ? -11.252 10.362 14.428 1.00 92.62 187 VAL A O 1
ATOM 1472 N N . GLU A 1 188 ? -9.488 11.076 15.616 1.00 93.50 188 GLU A N 1
ATOM 1473 C CA . GLU A 1 188 ? -8.712 9.831 15.561 1.00 93.50 188 GLU A CA 1
ATOM 1474 C C . GLU A 1 188 ? -9.513 8.623 16.078 1.00 93.50 188 GLU A C 1
ATOM 1476 O O . GLU A 1 188 ? -9.646 7.605 15.387 1.00 93.50 188 GLU A O 1
ATOM 1481 N N . ARG A 1 189 ? -10.101 8.754 17.273 1.00 94.81 189 ARG A N 1
ATOM 1482 C CA . ARG A 1 189 ? -10.902 7.700 17.909 1.00 94.81 189 ARG A CA 1
ATOM 1483 C C . ARG A 1 189 ? -12.189 7.427 17.145 1.00 94.81 189 ARG A C 1
ATOM 1485 O O . ARG A 1 189 ? -12.512 6.267 16.909 1.00 94.81 189 ARG A O 1
ATOM 1492 N N . MET A 1 190 ? -12.894 8.470 16.711 1.00 95.19 190 MET A N 1
ATOM 1493 C CA . MET A 1 190 ? -14.141 8.317 15.961 1.00 95.19 190 MET A CA 1
ATOM 1494 C C . MET A 1 190 ? -13.918 7.625 14.617 1.00 95.19 190 MET A C 1
ATOM 1496 O O . MET A 1 190 ? -14.650 6.695 14.286 1.00 95.19 190 MET A O 1
ATOM 1500 N N . LEU A 1 191 ? -12.884 8.013 13.864 1.00 95.25 191 LEU A N 1
ATOM 1501 C CA . LEU A 1 191 ? -12.531 7.344 12.609 1.00 95.25 191 LEU A CA 1
ATOM 1502 C C . LEU A 1 191 ? -12.176 5.871 12.841 1.00 95.25 191 LEU A C 1
ATOM 1504 O O . LEU A 1 191 ? -12.646 5.009 12.099 1.00 95.25 191 LEU A O 1
ATOM 1508 N N . THR A 1 192 ? -11.406 5.580 13.894 1.00 96.56 192 THR A N 1
ATOM 1509 C CA . THR A 1 192 ? -11.020 4.214 14.280 1.00 96.56 192 THR A CA 1
ATOM 1510 C C . THR A 1 192 ? -12.235 3.354 14.625 1.00 96.56 192 THR A C 1
ATOM 1512 O O . THR A 1 192 ? -12.384 2.258 14.082 1.00 96.56 192 THR A O 1
ATOM 1515 N N . VAL A 1 193 ? -13.142 3.860 15.467 1.00 96.38 193 VAL A N 1
ATOM 1516 C CA . VAL A 1 193 ? -14.374 3.157 15.855 1.00 96.38 193 VAL A CA 1
ATOM 1517 C C . VAL A 1 193 ? -15.267 2.912 14.644 1.00 96.38 193 VAL A C 1
ATOM 1519 O O . VAL A 1 193 ? -15.682 1.779 14.412 1.00 96.38 193 VAL A O 1
ATOM 1522 N N . VAL A 1 194 ? -15.537 3.949 13.846 1.00 95.44 194 VAL A N 1
ATOM 1523 C CA . VAL A 1 194 ? -16.429 3.853 12.682 1.00 95.44 194 VAL A CA 1
ATOM 1524 C C . VAL A 1 194 ? -15.878 2.866 11.657 1.00 95.44 194 VAL A C 1
ATOM 1526 O O . VAL A 1 194 ? -16.619 2.002 11.187 1.00 95.44 194 VAL A O 1
ATOM 1529 N N . ALA A 1 195 ? -14.594 2.978 11.306 1.00 95.69 195 ALA A N 1
ATOM 1530 C CA . ALA A 1 195 ? -13.983 2.099 10.316 1.00 95.69 195 ALA A CA 1
ATOM 1531 C C . ALA A 1 195 ? -13.931 0.647 10.805 1.00 95.69 195 ALA A C 1
ATOM 1533 O O . ALA A 1 195 ? -14.310 -0.250 10.056 1.00 95.69 195 ALA A O 1
ATOM 1534 N N . SER A 1 196 ? -13.543 0.424 12.064 1.00 96.50 196 SER A N 1
ATOM 1535 C CA . SER A 1 196 ? -13.453 -0.921 12.641 1.00 96.50 196 SER A CA 1
ATOM 1536 C C . SER A 1 196 ? -14.825 -1.575 12.796 1.00 96.50 196 SER A C 1
ATOM 1538 O O . SER A 1 196 ? -15.006 -2.709 12.371 1.00 96.50 196 SER A O 1
ATOM 1540 N N . CYS A 1 197 ? -15.831 -0.860 13.310 1.00 95.62 197 CYS A N 1
ATOM 1541 C CA . CYS A 1 197 ? -17.184 -1.408 13.431 1.00 95.62 197 CYS A CA 1
ATOM 1542 C C . CYS A 1 197 ? -17.768 -1.775 12.063 1.00 95.62 197 CYS A C 1
ATOM 1544 O O . CYS A 1 197 ? -18.300 -2.869 11.906 1.00 95.62 197 CYS A O 1
ATOM 1546 N N . ARG A 1 198 ? -17.613 -0.910 11.049 1.00 93.81 198 ARG A N 1
ATOM 1547 C CA . ARG A 1 198 ? -18.068 -1.210 9.679 1.00 93.81 198 ARG A CA 1
ATOM 1548 C C . ARG A 1 198 ? -17.351 -2.418 9.089 1.00 93.81 198 ARG A C 1
ATOM 1550 O O . ARG A 1 198 ? -17.999 -3.269 8.494 1.00 93.81 198 ARG A O 1
ATOM 1557 N N . GLN A 1 199 ? -16.036 -2.498 9.277 1.00 93.94 199 GLN A N 1
ATOM 1558 C CA . GLN A 1 199 ? -15.232 -3.639 8.850 1.00 93.94 199 GLN A CA 1
ATOM 1559 C C . GLN A 1 199 ? -15.694 -4.952 9.501 1.00 93.94 199 GLN A C 1
ATOM 1561 O O . GLN A 1 199 ? -15.692 -5.989 8.847 1.00 93.94 199 GLN A O 1
ATOM 1566 N N . GLN A 1 200 ? -16.112 -4.897 10.766 1.00 94.38 200 GLN A N 1
ATOM 1567 C CA . GLN A 1 200 ? -16.577 -6.042 11.553 1.00 94.38 200 GLN A CA 1
ATOM 1568 C C . GLN A 1 200 ? -18.076 -6.345 11.380 1.00 94.38 200 GLN A C 1
ATOM 1570 O O . GLN A 1 200 ? -18.578 -7.269 12.011 1.00 94.38 200 GLN A O 1
ATOM 1575 N N . GLY A 1 201 ? -18.821 -5.552 10.599 1.00 94.31 201 GLY A N 1
ATOM 1576 C CA . GLY A 1 201 ? -20.281 -5.678 10.494 1.00 94.31 201 GLY A CA 1
ATOM 1577 C C . GLY A 1 201 ? -21.048 -5.309 11.775 1.00 94.31 201 GLY A C 1
ATOM 1578 O O . GLY A 1 201 ? -22.191 -5.720 11.948 1.00 94.31 201 GLY A O 1
ATOM 1579 N N . ARG A 1 202 ? -20.440 -4.541 12.688 1.00 95.25 202 ARG A N 1
ATOM 1580 C CA . ARG A 1 202 ? -21.041 -4.114 13.964 1.00 95.25 202 ARG A CA 1
ATOM 1581 C C . ARG A 1 202 ? -21.800 -2.797 13.825 1.00 95.25 202 ARG A C 1
ATOM 1583 O O . ARG A 1 202 ? -21.404 -1.902 13.073 1.00 95.25 202 ARG A O 1
ATOM 1590 N N . ASN A 1 203 ? -22.854 -2.636 14.626 1.00 96.31 203 ASN A N 1
ATOM 1591 C CA . ASN A 1 203 ? -23.584 -1.375 14.721 1.00 96.31 203 ASN A CA 1
ATOM 1592 C C . ASN A 1 203 ? -22.718 -0.300 15.407 1.00 96.31 203 ASN A C 1
ATOM 1594 O O . ASN A 1 203 ? -22.417 -0.392 16.595 1.00 96.31 203 ASN A O 1
ATOM 1598 N N . VAL A 1 204 ? -22.342 0.735 14.649 1.00 96.88 204 VAL A N 1
ATOM 1599 C CA . VAL A 1 204 ? -21.496 1.841 15.132 1.00 96.88 204 VAL A CA 1
ATOM 1600 C C . VAL A 1 204 ? -22.142 2.582 16.306 1.00 96.88 204 VAL A C 1
ATOM 1602 O O . VAL A 1 204 ? -21.467 2.876 17.287 1.00 96.88 204 VAL A O 1
ATOM 1605 N N . LEU A 1 205 ? -23.438 2.898 16.211 1.00 97.12 205 LEU A N 1
ATOM 1606 C CA . LEU A 1 205 ? -24.147 3.637 17.256 1.00 97.12 205 LEU A CA 1
ATOM 1607 C C . LEU A 1 205 ? -24.261 2.800 18.535 1.00 97.12 205 LEU A C 1
ATOM 1609 O O . LEU A 1 205 ? -24.001 3.320 19.613 1.00 97.12 205 LEU A O 1
ATOM 1613 N N . GLY A 1 206 ? -24.573 1.508 18.407 1.00 97.38 206 GLY A N 1
ATOM 1614 C CA . GLY A 1 206 ? -24.610 0.562 19.522 1.00 97.38 206 GLY A CA 1
ATOM 1615 C C . GLY A 1 206 ? -23.277 0.507 20.266 1.00 97.38 206 GLY A C 1
ATOM 1616 O O . GLY A 1 206 ? -23.248 0.718 21.474 1.00 97.38 206 GLY A O 1
ATOM 1617 N N . PHE A 1 207 ? -22.163 0.369 19.538 1.00 97.12 207 PHE A N 1
ATOM 1618 C CA . PHE A 1 207 ? -20.826 0.388 20.139 1.00 97.12 207 PHE A CA 1
ATOM 1619 C C . PHE A 1 207 ? -20.538 1.686 20.910 1.00 97.12 207 PHE A C 1
ATOM 1621 O O . PHE A 1 207 ? -19.986 1.660 22.008 1.00 97.12 207 PHE A O 1
ATOM 1628 N N . LEU A 1 208 ? -20.903 2.839 20.341 1.00 96.94 208 LEU A N 1
ATOM 1629 C CA . LEU A 1 208 ? -20.697 4.134 20.994 1.00 96.94 208 LEU A CA 1
ATOM 1630 C C . LEU A 1 208 ? -21.561 4.284 22.252 1.00 96.94 208 LEU A C 1
ATOM 1632 O O . LEU A 1 208 ? -21.077 4.815 23.250 1.00 96.94 208 LEU A O 1
ATOM 1636 N N . ILE A 1 209 ? -22.809 3.806 22.221 1.00 97.62 209 ILE A N 1
ATOM 1637 C CA . ILE A 1 209 ? -23.699 3.793 23.388 1.00 97.62 209 ILE A CA 1
ATOM 1638 C C . ILE A 1 209 ? -23.081 2.950 24.504 1.00 97.62 209 ILE A C 1
ATOM 1640 O O . ILE A 1 209 ? -22.933 3.457 25.614 1.00 97.62 209 ILE A O 1
ATOM 1644 N N . GLU A 1 210 ? -22.654 1.721 24.201 1.00 96.81 210 GLU A N 1
ATOM 1645 C CA . GLU A 1 210 ? -21.991 0.830 25.160 1.00 96.81 210 GLU A CA 1
ATOM 1646 C C . GLU A 1 210 ? -20.736 1.484 25.758 1.00 96.81 210 GLU A C 1
ATOM 1648 O O . GLU A 1 210 ? -20.544 1.477 26.973 1.00 96.81 210 GLU A O 1
ATOM 1653 N N . ALA A 1 211 ? -19.903 2.120 24.928 1.00 96.38 211 ALA A N 1
ATOM 1654 C CA . ALA A 1 211 ? -18.689 2.792 25.386 1.00 96.38 211 ALA A CA 1
ATOM 1655 C C . ALA A 1 211 ? -18.976 3.986 26.309 1.00 96.38 211 ALA A C 1
ATOM 1657 O O . ALA A 1 211 ? -18.300 4.164 27.323 1.00 96.38 211 ALA A O 1
ATOM 1658 N N . ILE A 1 212 ? -19.985 4.798 25.982 1.00 96.19 212 ILE A N 1
ATOM 1659 C CA . ILE A 1 212 ? -20.391 5.943 26.807 1.00 96.19 212 ILE A CA 1
ATOM 1660 C C . ILE A 1 212 ? -21.019 5.468 28.120 1.00 96.19 212 ILE A C 1
ATOM 1662 O O . ILE A 1 212 ? -20.743 6.048 29.171 1.00 96.19 212 ILE A O 1
ATOM 1666 N N . GLN A 1 213 ? -21.855 4.430 28.076 1.00 97.56 213 GLN A N 1
ATOM 1667 C CA . GLN A 1 213 ? -22.452 3.835 29.271 1.00 97.56 213 GLN A CA 1
ATOM 1668 C C . GLN A 1 213 ? -21.368 3.291 30.199 1.00 97.56 213 GLN A C 1
ATOM 1670 O O . GLN A 1 213 ? -21.347 3.677 31.364 1.00 97.56 213 GLN A O 1
ATOM 1675 N N . ALA A 1 214 ? -20.418 2.514 29.668 1.00 96.81 214 ALA A N 1
ATOM 1676 C CA . ALA A 1 214 ? -19.311 1.970 30.446 1.00 96.81 214 ALA A CA 1
ATOM 1677 C C . ALA A 1 214 ? -18.476 3.064 31.127 1.00 96.81 214 ALA A C 1
ATOM 1679 O O . ALA A 1 214 ? -18.157 2.961 32.311 1.00 96.81 214 ALA A O 1
ATOM 1680 N N . ALA A 1 215 ? -18.193 4.162 30.416 1.00 95.69 215 ALA A N 1
ATOM 1681 C CA . ALA A 1 215 ? -17.491 5.308 30.988 1.00 95.69 215 ALA A CA 1
ATOM 1682 C C . ALA A 1 215 ? -18.276 5.979 32.132 1.00 95.69 215 ALA A C 1
ATOM 1684 O O . ALA A 1 215 ? -17.681 6.369 33.134 1.00 95.69 215 ALA A O 1
ATOM 1685 N N . LYS A 1 216 ? -19.607 6.099 32.009 1.00 96.56 216 LYS A N 1
ATOM 1686 C CA . LYS A 1 216 ? -20.469 6.685 33.052 1.00 96.56 216 LYS A CA 1
ATOM 1687 C C . LYS A 1 216 ? -20.588 5.798 34.289 1.00 96.56 216 LYS A C 1
ATOM 1689 O O . LYS A 1 216 ? -20.645 6.318 35.396 1.00 96.56 216 LYS A O 1
ATOM 1694 N N . THR A 1 217 ? -20.641 4.482 34.102 1.00 96.75 217 THR A N 1
ATOM 1695 C CA . THR A 1 217 ? -20.791 3.505 35.192 1.00 96.75 217 THR A CA 1
ATOM 1696 C C . THR A 1 217 ? -19.458 2.999 35.737 1.00 96.75 217 THR A C 1
ATOM 1698 O O . THR A 1 217 ? -19.458 2.117 36.588 1.00 96.75 217 THR A O 1
ATOM 1701 N N . MET A 1 218 ? -18.329 3.521 35.242 1.00 94.62 218 MET A N 1
ATOM 1702 C CA . MET A 1 218 ? -16.973 3.058 35.570 1.00 94.62 218 MET A CA 1
ATOM 1703 C C . MET A 1 218 ? -16.784 1.542 35.372 1.00 94.62 218 MET A C 1
ATOM 1705 O O . MET A 1 218 ? -16.070 0.890 36.130 1.00 94.62 218 MET A O 1
ATOM 1709 N N . SER A 1 219 ? -17.431 0.973 34.353 1.00 95.62 219 SER A N 1
ATOM 1710 C CA . SER A 1 219 ? -17.296 -0.440 33.988 1.00 95.62 219 SER A CA 1
ATOM 1711 C C . SER A 1 219 ? -16.363 -0.620 32.784 1.00 95.62 219 SER A C 1
ATOM 1713 O O . SER A 1 219 ? -15.839 0.340 32.213 1.00 95.62 219 SER A O 1
ATOM 1715 N N . THR A 1 220 ? -16.104 -1.871 32.405 1.00 94.12 220 THR A N 1
ATOM 1716 C CA . THR A 1 220 ? -15.215 -2.199 31.287 1.00 94.12 220 THR A CA 1
ATOM 1717 C C . THR A 1 220 ? -15.794 -1.713 29.957 1.00 94.12 220 THR A C 1
ATOM 1719 O O . THR A 1 220 ? -16.903 -2.082 29.580 1.00 94.12 220 THR A O 1
ATOM 1722 N N . ALA A 1 221 ? -15.026 -0.902 29.224 1.00 93.56 221 ALA A N 1
ATOM 1723 C CA . ALA A 1 221 ? -15.413 -0.428 27.898 1.00 93.56 221 ALA A CA 1
ATOM 1724 C C . ALA A 1 221 ? -15.475 -1.582 26.875 1.00 93.56 221 ALA A C 1
ATOM 1726 O O . ALA A 1 221 ? -14.656 -2.506 26.946 1.00 93.56 221 ALA A O 1
ATOM 1727 N N . PRO A 1 222 ? -16.388 -1.526 25.886 1.00 94.44 222 PRO A N 1
ATOM 1728 C CA . PRO A 1 222 ? -16.452 -2.529 24.835 1.00 94.44 222 PRO A CA 1
ATOM 1729 C C . PRO A 1 222 ? -15.169 -2.506 23.997 1.00 94.44 222 PRO A C 1
ATOM 1731 O O . PRO A 1 222 ? -14.637 -1.449 23.648 1.00 94.44 222 PRO A O 1
ATOM 1734 N N . SER A 1 223 ? -14.679 -3.690 23.639 1.00 94.44 223 SER A N 1
ATOM 1735 C CA . SER A 1 223 ? -13.471 -3.825 22.829 1.00 94.44 223 SER A CA 1
ATOM 1736 C C . SER A 1 223 ? -13.773 -3.681 21.334 1.00 94.44 223 SER A C 1
ATOM 1738 O O . SER A 1 223 ? -14.774 -4.194 20.814 1.00 94.44 223 SER A O 1
ATOM 1740 N N . LEU A 1 224 ? -12.878 -2.999 20.613 1.00 94.00 224 LEU A N 1
ATOM 1741 C CA . LEU A 1 224 ? -12.828 -3.059 19.149 1.00 94.00 224 LEU A CA 1
ATOM 1742 C C . LEU A 1 224 ? -12.159 -4.342 18.649 1.00 94.00 224 LEU A C 1
ATOM 1744 O O . LEU A 1 224 ? -12.361 -4.702 17.495 1.00 94.00 224 LEU A O 1
ATOM 1748 N N . LEU A 1 225 ? -11.379 -5.029 19.483 1.00 91.62 225 LEU A N 1
ATOM 1749 C CA . LEU A 1 225 ? -10.850 -6.349 19.155 1.00 91.62 225 LEU A CA 1
ATOM 1750 C C . LEU A 1 225 ? -11.962 -7.387 19.375 1.00 91.62 225 LEU A C 1
ATOM 1752 O O . LEU A 1 225 ? -12.542 -7.405 20.463 1.00 91.62 225 LEU A O 1
ATOM 1756 N N . PRO A 1 226 ? -12.284 -8.223 18.372 1.00 79.38 226 PRO A N 1
ATOM 1757 C CA . PRO A 1 226 ? -13.210 -9.337 18.549 1.00 79.38 226 PRO A CA 1
ATOM 1758 C C . PRO A 1 226 ? -12.729 -10.301 19.643 1.00 79.38 226 PRO A C 1
ATOM 1760 O O . PRO A 1 226 ? -11.528 -10.450 19.857 1.00 79.38 226 PRO A O 1
ATOM 1763 N N . ASN A 1 227 ? -13.661 -10.974 20.319 1.00 70.44 227 ASN A N 1
ATOM 1764 C CA . ASN A 1 227 ? -13.328 -11.973 21.337 1.00 70.44 227 ASN A CA 1
ATOM 1765 C C . ASN A 1 227 ? -12.603 -13.175 20.696 1.00 70.44 227 ASN A C 1
ATOM 1767 O O . ASN A 1 227 ? -13.070 -13.689 19.681 1.00 70.44 227 ASN A O 1
ATOM 1771 N N . GLY A 1 228 ? -11.506 -13.643 21.308 1.00 57.62 228 GLY A N 1
ATOM 1772 C CA . GLY A 1 228 ? -10.771 -14.843 20.871 1.00 57.62 228 GLY A CA 1
ATOM 1773 C C . GLY A 1 228 ? -9.594 -14.604 19.915 1.00 57.62 228 GLY A C 1
ATOM 1774 O O . GLY A 1 228 ? -9.212 -15.530 19.202 1.00 57.62 228 GLY A O 1
ATOM 1775 N N . VAL A 1 229 ? -9.046 -13.384 19.886 1.00 50.62 229 VAL A N 1
ATOM 1776 C CA . VAL A 1 229 ? -7.796 -13.026 19.184 1.00 50.62 229 VAL A CA 1
ATOM 1777 C C . VAL A 1 229 ? -6.619 -13.058 20.148 1.00 50.62 229 VAL A C 1
ATOM 1779 O O . VAL A 1 229 ? -6.796 -12.552 21.280 1.00 50.62 229 VAL A O 1
#

Sequence (229 aa):
MNGLVAVTTLVTAFVIRPRRNRAAFDDLVGPRPPTLTTDRFPVYSHLPGDKRQVCWAHLRRDFQAMIDRTNAGSATGEDLLLHADILFEHWPRVRDGTLTRAGFRSRYVSWLRVEVRNLLRRGSASSCARTAATCQEVLAVEASLWTFASTAGVEPTNNAAERAVRHAVCWRKTSYGTDSDTGSRFVERMLTVVASCRQQGRNVLGFLIEAIQAAKTMSTAPSLLPNGV

InterPro domains:
  IPR004291 Transposase IS66, central domain [PF03050] (11-184)
  IPR052344 Transposase-related protein [PTHR33678] (11-215)

Secondary structure (DSSP, 8-state):
-EEEEEE-SS-EEEEEESS-SHHHHHHHH-SS---EEE-S-GGGTTS-GGGEEE-HHHHHHHHHHHHTT-STTHHHHHHHHHHHHHHHHHHHHHHSSSS-HHHHIIIIIHHHHHHHHHHHHHHHT-SSHHHHHHHHHHHTTGGGSSGGGTSTT--S--HHHHHHHHHHHHHHHHS---SSHHHHHHHHHHHHHHHHHHHTT--HHHHHHHHHHHHHTT-PPPPSSPTT-

pLDDT: mean 93.81, std 6.16, range [50.62, 98.81]

Radius of gyration: 20.59 Å; chains: 1; bounding box: 45×45×60 Å

Organism: NCBI:txid2528023

Foldseek 3Di:
DDKAWDDDLQFIAMFDDPDPALVSVCVTQPDDHAQDEDALPCRCLPPDLLSYAHALVNVLVLLVVQLVVVDQSNVLSVQLNVLSVVLVVCVVCCVVVVAPLVRCCVVRVVVSLVSLLVSLVVQLPTPPPSSVVSSVSCNSSSSNHCSPSPDPPDDNHPVVRVVLCVVVVVCCVVVVADDDPVSSVVSRVLSRLVVSCVSVVHDSVVLVVQQVVCVVVVHDRDDSGDPPD